Protein 4CIC (pdb70)

InterPro domains:
  IPR000944 Transcription regulator Rrf2 [PF02082] (4-135)
  IPR000944 Transcription regulator Rrf2 [PS51197] (2-134)
  IPR000944 Transcription regulator Rrf2 [PTHR33221] (1-141)
  IPR000944 Transcription regulator Rrf2 [TIGR00738] (1-134)
  IPR011991 ArsR-like helix-turn-helix domain [cd00090] (23-65)
  IPR030489 Transcription regulator Rrf2-type, conserved site [PS01332] (49-67)
  IPR036388 Winged helix-like DNA-binding domain superfamily [G3DSA:1.10.10.10] (1-149)
  IPR036390 Winged helix DNA-binding domain superfamily [SSF46785] (2-137)

Sequence (281 aa):
GAMGLKVSTTKGHYGVQAMFDLAQHFGEGPVSLKSIAERQGLSEPYLEQLLIAVLRKAGLVVKSVRGAQGGYILAREPRDIKVGDIIRVLEGSLKFDFSVVTTKSVWEKVKKSIEEVLDSITLADMLKDAEEAQMAQGYMYYIGAMGLKVSTKGHYGVQAMFDLAQHFGEGPVSLKSIAERQGLSEPYLEQLLIAVLRKAGLVVKSVRGAQGGYILAREPRDIKVGDIIRVLEGSLKFDFSVVTTKSVWEKVKKSIEEVLDSITLADMLKDAEEAQMAQGYMYYAAAAAA

Organism: Thermincola potens (strain JR) (NCBI:txid635013)

Nearest PDB structures (foldseek):
  4cic-assembly1_B  TM=1.007E+00  e=1.268E-24  Thermincola potens JR
  2y75-assembly1_E  TM=8.981E-01  e=3.675E-13  Bacillus subtilis
  3lwf-assembly1_A  TM=7.820E-01  e=7.241E-13  Listeria innocua
  4hf1-assembly1_B  TM=8.718E-01  e=3.313E-11  Escherichia coli K-12
  4hf0-assembly1_A  TM=8.572E-01  e=8.886E-11  Escherichia coli K-12

Secondary structure (DSSP, 8-state):
--S--EE-HHHHHHHHHHHHHHHTTTT--B-HHHHHHHHT--HHHHHHHHHHHHHTTSEEEE-STT-EEEESS-GGG-BHHHHHHHH---------HHHHHHHHHHHHHHHHHHS-BHHHHHHHHHHHS----GGG--/--S-EEE-HHHHHHHHHHHHHHHHTTT--B-HHHHHHHHT--HHHHHHHHHHHHHTTSEEEE-SSS-EEEESS-GGG-BHHHHHHHH---------HHHHHHHHHHHHHHHHHHS-BHHHHHHHHHHHT----GGG-/--EEE-

Radius of gyration: 23.95 Å; Cα contacts (8 Å, |Δi|>4): 413; chains: 3; bounding box: 57×57×82 Å

Structure (mmCIF, N/CA/C/O backbone):
data_4CIC
#
_entry.id   4CIC
#
_cell.length_a   53.585
_cell.length_b   53.585
_cell.length_c   118.382
_cell.angle_alpha   90.00
_cell.angle_beta   90.00
_cell.angle_gamma   90.00
#
_symmetry.space_group_name_H-M   'P 41'
#
loop_
_entity.id
_entity.type
_entity.pdbx_description
1 polymer 'TRANSCRIPTIONAL REGULATOR, BADM/RRF2 FAMILY'
2 polymer 'HEXA-ALANINE PEPTIDE'
3 non-polymer 'SODIUM ION'
4 water water
#
loop_
_atom_site.group_PDB
_atom_site.id
_atom_site.type_symbol
_atom_site.label_atom_id
_atom_site.label_alt_id
_atom_site.label_comp_id
_atom_site.label_asym_id
_atom_site.label_entity_id
_atom_site.label_seq_id
_atom_site.pdbx_PDB_ins_code
_atom_site.Cartn_x
_atom_site.Cartn_y
_atom_site.Cartn_z
_atom_site.occupancy
_atom_site.B_iso_or_equiv
_atom_site.auth_seq_id
_atom_site.auth_comp_id
_atom_site.auth_asym_id
_atom_site.auth_atom_id
_atom_site.pdbx_PDB_model_num
ATOM 1 N N . GLY A 1 1 ? 64.469 52.790 28.364 1.00 75.16 -3 GLY A N 1
ATOM 2 C CA . GLY A 1 1 ? 65.790 52.593 28.930 1.00 67.19 -3 GLY A CA 1
ATOM 3 C C . GLY A 1 1 ? 65.722 52.473 30.439 1.00 58.91 -3 GLY A C 1
ATOM 4 O O . GLY A 1 1 ? 64.935 53.167 31.083 1.00 60.01 -3 GLY A O 1
ATOM 5 N N . ALA A 1 2 ? 66.543 51.588 30.997 1.00 56.12 -2 ALA A N 1
ATOM 6 C CA . ALA A 1 2 ? 66.576 51.363 32.444 1.00 50.48 -2 ALA A CA 1
ATOM 7 C C . ALA A 1 2 ? 67.353 52.470 33.144 1.00 41.61 -2 ALA A C 1
ATOM 8 O O . ALA A 1 2 ? 67.049 52.838 34.282 1.00 44.00 -2 ALA A O 1
ATOM 10 N N . MET A 1 3 ? 68.358 52.992 32.449 1.00 42.45 -1 MET A N 1
ATOM 11 C CA . MET A 1 3 ? 69.213 54.050 32.968 1.00 47.13 -1 MET A CA 1
ATOM 12 C C . MET A 1 3 ? 68.630 55.392 32.537 1.00 47.05 -1 MET A C 1
ATOM 13 O O . MET A 1 3 ? 69.078 56.448 32.976 1.00 40.09 -1 MET A O 1
ATOM 18 N N . GLY A 1 4 ? 67.642 55.347 31.647 1.00 38.27 0 GLY A N 1
ATOM 19 C CA . GLY A 1 4 ? 66.963 56.554 31.225 1.00 34.91 0 GLY A CA 1
ATOM 20 C C . GLY A 1 4 ? 67.802 57.473 30.346 1.00 32.83 0 GLY A C 1
ATOM 21 O O . GLY A 1 4 ? 67.664 58.691 30.417 1.00 32.18 0 GLY A O 1
ATOM 22 N N . LEU A 1 5 ? 68.673 56.906 29.521 1.00 30.55 1 LEU A N 1
ATOM 23 C CA . LEU A 1 5 ? 69.417 57.719 28.563 1.00 29.33 1 LEU A CA 1
ATOM 24 C C . LEU A 1 5 ? 68.459 58.245 27.508 1.00 33.31 1 LEU A C 1
ATOM 25 O O . LEU A 1 5 ? 67.656 57.495 26.972 1.00 34.97 1 LEU A O 1
ATOM 30 N N . LYS A 1 6 ? 68.536 59.534 27.206 1.00 23.39 2 LYS A N 1
ATOM 31 C CA . LYS A 1 6 ? 67.736 60.066 26.116 1.00 22.87 2 LYS A CA 1
ATOM 32 C C . LYS A 1 6 ? 68.676 60.639 25.065 1.00 24.51 2 LYS A C 1
ATOM 33 O O . LYS A 1 6 ? 69.639 61.330 25.376 1.00 23.64 2 LYS A O 1
ATOM 39 N N . VAL A 1 7 ? 68.426 60.308 23.806 1.00 22.91 3 VAL A N 1
ATOM 40 C CA . VAL A 1 7 ? 69.230 60.851 22.724 1.00 23.15 3 VAL A CA 1
ATOM 41 C C . VAL A 1 7 ? 68.523 62.057 22.113 1.00 20.36 3 VAL A C 1
ATOM 42 O O . VAL A 1 7 ? 67.348 61.989 21.770 1.00 26.37 3 VAL A O 1
ATOM 46 N N . SER A 1 8 ? 69.256 63.159 21.985 1.00 19.40 4 SER A N 1
ATOM 47 C CA . SER A 1 8 ? 68.741 64.389 21.411 1.00 18.65 4 SER A CA 1
ATOM 48 C C . SER A 1 8 ? 68.314 64.192 19.969 1.00 22.47 4 SER A C 1
ATOM 49 O O . SER A 1 8 ? 68.851 63.343 19.259 1.00 21.68 4 SER A O 1
ATOM 52 N N A THR A 1 9 ? 67.336 64.987 19.562 0.48 17.67 5 THR A N 1
ATOM 53 N N B THR A 1 9 ? 67.343 64.983 19.528 0.52 18.67 5 THR A N 1
ATOM 54 C CA A THR A 1 9 ? 66.896 65.023 18.179 0.48 20.25 5 THR A CA 1
ATOM 55 C CA B THR A 1 9 ? 66.935 64.928 18.126 0.52 16.46 5 THR A CA 1
ATOM 56 C C A THR A 1 9 ? 68.087 65.281 17.261 0.48 22.43 5 THR A C 1
ATOM 57 C C B THR A 1 9 ? 68.112 65.275 17.225 0.52 23.60 5 THR A C 1
ATOM 58 O O A THR A 1 9 ? 68.214 64.666 16.201 0.48 21.73 5 THR A O 1
ATOM 59 O O B THR A 1 9 ? 68.247 64.730 16.128 0.52 19.61 5 THR A O 1
ATOM 66 N N . LYS A 1 10 ? 68.968 66.186 17.668 1.00 16.97 6 LYS A N 1
ATOM 67 C CA . LYS A 1 10 ? 70.081 66.567 16.801 1.00 19.29 6 LYS A CA 1
ATOM 68 C C . LYS A 1 10 ? 71.098 65.444 16.629 1.00 19.74 6 LYS A C 1
ATOM 69 O O . LYS A 1 10 ? 71.655 65.269 15.534 1.00 21.31 6 LYS A O 1
ATOM 75 N N . GLY A 1 11 ? 71.311 64.653 17.678 1.00 23.18 7 GLY A N 1
ATOM 76 C CA . GLY A 1 11 ? 72.260 63.562 17.576 1.00 23.58 7 GLY A CA 1
ATOM 77 C C . GLY A 1 11 ? 71.680 62.484 16.687 1.00 25.35 7 GLY A C 1
ATOM 78 O O . GLY A 1 11 ? 72.356 61.928 15.807 1.00 22.63 7 GLY A O 1
ATOM 79 N N . HIS A 1 12 ? 70.409 62.191 16.908 1.00 21.96 8 HIS A N 1
ATOM 80 C CA . HIS A 1 12 ? 69.796 61.105 16.197 1.00 23.61 8 HIS A CA 1
ATOM 81 C C . HIS A 1 12 ? 69.692 61.464 14.722 1.00 21.32 8 HIS A C 1
ATOM 82 O O . HIS A 1 12 ? 70.095 60.675 13.850 1.00 23.84 8 HIS A O 1
ATOM 89 N N . TYR A 1 13 ? 69.181 62.652 14.416 1.00 19.41 9 TYR A N 1
ATOM 90 C CA . TYR A 1 13 ? 69.064 63.024 13.002 1.00 23.98 9 TYR A CA 1
ATOM 91 C C . TYR A 1 13 ? 70.410 63.298 12.325 1.00 20.76 9 TYR A C 1
ATOM 92 O O . TYR A 1 13 ? 70.571 63.021 11.120 1.00 19.84 9 TYR A O 1
ATOM 101 N N . GLY A 1 14 ? 71.371 63.835 13.072 1.00 20.51 10 GLY A N 1
ATOM 102 C CA . GLY A 1 14 ? 72.709 64.070 12.549 1.00 20.53 10 GLY A CA 1
ATOM 103 C C . GLY A 1 14 ? 73.355 62.783 12.069 1.00 21.89 10 GLY A C 1
ATOM 104 O O . GLY A 1 14 ? 73.842 62.669 10.915 1.00 20.97 10 GLY A O 1
ATOM 105 N N . VAL A 1 15 ? 73.312 61.778 12.929 1.00 18.77 11 VAL A N 1
ATOM 106 C CA . VAL A 1 15 ? 73.870 60.481 12.576 1.00 18.00 11 VAL A CA 1
ATOM 107 C C . VAL A 1 15 ? 73.050 59.798 11.490 1.00 20.27 11 VAL A C 1
ATOM 108 O O . VAL A 1 15 ? 73.636 59.223 10.571 1.00 20.45 11 VAL A O 1
ATOM 112 N N . GLN A 1 16 ? 71.720 59.861 11.565 1.00 18.64 12 GLN A N 1
ATOM 113 C CA . GLN A 1 16 ? 70.910 59.255 10.496 1.00 20.96 12 GLN A CA 1
ATOM 114 C C . GLN A 1 16 ? 71.244 59.854 9.141 1.00 20.17 12 GLN A C 1
ATOM 115 O O . GLN A 1 16 ? 71.333 59.134 8.147 1.00 21.95 12 GLN A O 1
ATOM 121 N N . ALA A 1 17 ? 71.395 61.173 9.089 1.00 18.12 13 ALA A N 1
ATOM 122 C CA . ALA A 1 17 ? 71.604 61.832 7.792 1.00 19.63 13 ALA A CA 1
ATOM 123 C C . ALA A 1 17 ? 72.995 61.496 7.258 1.00 19.39 13 ALA A C 1
ATOM 124 O O . ALA A 1 17 ? 73.171 61.257 6.050 1.00 19.03 13 ALA A O 1
ATOM 126 N N . MET A 1 18 ? 73.980 61.452 8.164 1.00 19.47 14 MET A N 1
ATOM 127 C CA . MET A 1 18 ? 75.347 61.138 7.757 1.00 18.28 14 MET A CA 1
ATOM 128 C C . MET A 1 18 ? 75.433 59.698 7.307 1.00 20.36 14 MET A C 1
ATOM 129 O O . MET A 1 18 ? 76.149 59.387 6.351 1.00 19.05 14 MET A O 1
ATOM 134 N N . PHE A 1 19 ? 74.687 58.818 7.967 1.00 15.47 15 PHE A N 1
ATOM 135 C CA . PHE A 1 19 ? 74.690 57.419 7.558 1.00 16.96 15 PHE A CA 1
ATOM 136 C C . PHE A 1 19 ? 74.021 57.253 6.189 1.00 22.33 15 PHE A C 1
ATOM 137 O O . PHE A 1 19 ? 74.485 56.479 5.348 1.00 20.26 15 PHE A O 1
ATOM 145 N N . ASP A 1 20 ? 72.927 57.969 5.968 1.00 17.57 16 ASP A N 1
ATOM 146 C CA . ASP A 1 20 ? 72.278 57.917 4.646 1.00 18.76 16 ASP A CA 1
ATOM 147 C C . ASP A 1 20 ? 73.268 58.362 3.572 1.00 18.66 16 ASP A C 1
ATOM 148 O O . ASP A 1 20 ? 73.397 57.714 2.503 1.00 20.41 16 ASP A O 1
ATOM 153 N N . LEU A 1 21 ? 73.992 59.452 3.819 1.00 18.00 17 LEU A N 1
ATOM 154 C CA . LEU A 1 21 ? 75.047 59.838 2.873 1.00 21.06 17 LEU A CA 1
ATOM 155 C C . LEU A 1 21 ? 76.126 58.759 2.696 1.00 20.54 17 LEU A C 1
ATOM 156 O O . LEU A 1 21 ? 76.600 58.515 1.580 1.00 20.05 17 LEU A O 1
ATOM 161 N N . ALA A 1 22 ? 76.506 58.086 3.782 1.00 17.48 18 ALA A N 1
ATOM 162 C CA . ALA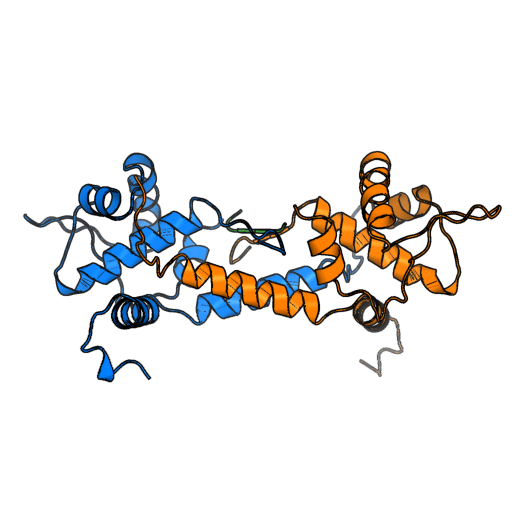 A 1 22 ? 77.475 56.986 3.672 1.00 19.39 18 ALA A CA 1
ATOM 163 C C . ALA A 1 22 ? 76.969 55.870 2.758 1.00 21.09 18 ALA A C 1
ATOM 164 O O . ALA A 1 22 ? 77.737 55.295 1.958 1.00 20.91 18 ALA A O 1
ATOM 166 N N . GLN A 1 23 ? 75.677 55.565 2.878 1.00 19.47 19 GLN A N 1
ATOM 167 C CA . GLN A 1 23 ? 75.038 54.526 2.058 1.00 17.41 19 GLN A CA 1
ATOM 168 C C . GLN A 1 23 ? 75.003 54.890 0.593 1.00 20.27 19 GLN A C 1
ATOM 169 O O . GLN A 1 23 ? 74.865 54.013 -0.249 1.00 24.64 19 GLN A O 1
ATOM 175 N N . HIS A 1 24 ? 75.128 56.177 0.291 1.00 18.64 20 HIS A N 1
ATOM 176 C CA . HIS A 1 24 ? 75.095 56.609 -1.112 1.00 21.19 20 HIS A CA 1
ATOM 177 C C . HIS A 1 24 ? 76.428 57.143 -1.623 1.00 22.35 20 HIS A C 1
ATOM 178 O O . HIS A 1 24 ? 76.502 57.680 -2.734 1.00 23.70 20 HIS A O 1
ATOM 185 N N . PHE A 1 25 ? 77.486 56.984 -0.833 1.00 19.30 21 PHE A N 1
ATOM 186 C CA . PHE A 1 25 ? 78.777 57.607 -1.117 1.00 19.55 21 PHE A CA 1
ATOM 187 C C . PHE A 1 25 ? 79.335 57.189 -2.473 1.00 23.19 21 PHE A C 1
ATOM 188 O O . PHE A 1 25 ? 79.794 58.026 -3.230 1.00 21.92 21 PHE A O 1
ATOM 196 N N . GLY A 1 26 ? 79.298 55.896 -2.758 1.00 20.16 22 GLY A N 1
ATOM 197 C CA . GLY A 1 26 ? 79.827 55.398 -4.019 1.00 20.74 22 GLY A CA 1
ATOM 198 C C . GLY A 1 26 ? 79.029 55.865 -5.219 1.00 25.16 22 GLY A C 1
ATOM 199 O O . GLY A 1 26 ? 79.581 56.163 -6.287 1.00 24.02 22 GLY A O 1
ATOM 200 N N . GLU A 1 27 ? 77.719 55.921 -5.048 1.00 23.01 23 GLU A N 1
ATOM 201 C CA . GLU A 1 27 ? 76.841 56.240 -6.165 1.00 28.69 23 GLU A CA 1
ATOM 202 C C . GLU A 1 27 ? 76.869 57.716 -6.511 1.00 28.53 23 GLU A C 1
ATOM 203 O O . GLU A 1 27 ? 76.570 58.094 -7.639 1.00 29.67 23 GLU A O 1
ATOM 209 N N . GLY A 1 28 ? 77.222 58.553 -5.542 1.00 26.89 24 GLY A N 1
ATOM 210 C CA . GLY A 1 28 ? 77.322 59.981 -5.785 1.00 24.36 24 GLY A CA 1
ATOM 211 C C . GLY A 1 28 ? 76.295 60.815 -5.041 1.00 27.83 24 GLY A C 1
ATOM 212 O O . GLY A 1 28 ? 75.593 60.319 -4.162 1.00 24.60 24 GLY A O 1
ATOM 213 N N . PRO A 1 29 ? 76.206 62.102 -5.385 1.00 24.36 25 PRO A N 1
ATOM 214 C CA . PRO A 1 29 ? 75.323 63.067 -4.718 1.00 23.31 25 PRO A CA 1
ATOM 215 C C . PRO A 1 29 ? 73.860 62.709 -4.670 1.00 27.78 25 PRO A C 1
ATOM 216 O O . PRO A 1 29 ? 73.315 62.174 -5.632 1.00 26.54 25 PRO A O 1
ATOM 220 N N . VAL A 1 30 ? 73.230 63.000 -3.530 1.00 20.68 26 VAL A N 1
ATOM 221 C CA . VAL A 1 30 ? 71.789 62.851 -3.408 1.00 22.41 26 VAL A CA 1
ATOM 222 C C . VAL A 1 30 ? 71.182 64.147 -2.889 1.00 30.13 26 VAL A C 1
ATOM 223 O O . VAL A 1 30 ? 71.863 64.968 -2.279 1.00 27.33 26 VAL A O 1
ATOM 227 N N . SER A 1 31 ? 69.897 64.339 -3.144 1.00 27.01 27 SER A N 1
ATOM 228 C CA . SER A 1 31 ? 69.235 65.554 -2.709 1.00 27.87 27 SER A CA 1
ATOM 229 C C . SER A 1 31 ? 68.876 65.470 -1.231 1.00 29.08 27 SER A C 1
ATOM 230 O O . SER A 1 31 ? 68.690 64.376 -0.687 1.00 30.90 27 SER A O 1
ATOM 233 N N . LEU A 1 32 ? 68.760 66.621 -0.577 1.00 33.80 28 LEU A N 1
ATOM 234 C CA . LEU A 1 32 ? 68.303 66.629 0.807 1.00 38.92 28 LEU A CA 1
ATOM 235 C C . LEU A 1 32 ? 66.892 66.065 0.925 1.00 26.86 28 LEU A C 1
ATOM 236 O O . LEU A 1 32 ? 66.582 65.359 1.877 1.00 25.15 28 LEU A O 1
ATOM 241 N N . LYS A 1 33 ? 66.039 66.370 -0.048 1.00 27.66 29 LYS A N 1
ATOM 242 C CA . LYS A 1 33 ? 64.680 65.830 -0.037 1.00 25.31 29 LYS A CA 1
ATOM 243 C C . LYS A 1 33 ? 64.684 64.303 0.016 1.00 26.42 29 LYS A C 1
ATOM 244 O O . LYS A 1 33 ? 63.885 63.701 0.739 1.00 27.46 29 LYS A O 1
ATOM 250 N N . SER A 1 34 ? 65.585 63.679 -0.744 1.00 26.54 30 SER A N 1
ATOM 251 C CA . SER A 1 34 ? 65.653 62.221 -0.765 1.00 27.75 30 SER A CA 1
ATOM 252 C C . SER A 1 34 ? 66.099 61.658 0.581 1.00 27.46 30 SER A C 1
ATOM 253 O O . SER A 1 34 ? 65.616 60.607 1.011 1.00 26.11 30 SER A O 1
ATOM 256 N N . ILE A 1 35 ? 67.016 62.355 1.243 1.00 24.76 31 ILE A N 1
ATOM 257 C CA . ILE A 1 35 ? 67.464 61.933 2.578 1.00 23.53 31 ILE A CA 1
ATOM 258 C C . ILE A 1 35 ? 66.306 62.022 3.562 1.00 26.48 31 ILE A C 1
ATOM 259 O O . ILE A 1 35 ? 66.044 61.092 4.340 1.00 25.74 31 ILE A O 1
ATOM 264 N N . ALA A 1 36 ? 65.602 63.147 3.521 1.00 26.75 32 ALA A N 1
ATOM 265 C CA . ALA A 1 36 ? 64.487 63.371 4.439 1.00 27.42 32 ALA A CA 1
ATOM 266 C C . ALA A 1 36 ? 63.420 62.316 4.207 1.00 34.77 32 ALA A C 1
ATOM 267 O O . ALA A 1 36 ? 62.794 61.841 5.141 1.00 31.22 32 ALA A O 1
ATOM 269 N N . GLU A 1 37 ? 63.239 61.928 2.948 1.00 26.42 33 GLU A N 1
ATOM 270 C CA . GLU A 1 37 ? 62.216 60.954 2.601 1.00 30.97 33 GLU A CA 1
ATOM 271 C C . GLU A 1 37 ? 62.580 59.564 3.123 1.00 31.97 33 GLU A C 1
ATOM 272 O O . GLU A 1 37 ? 61.739 58.851 3.659 1.00 37.61 33 GLU A O 1
ATOM 278 N N . ARG A 1 38 ? 63.837 59.177 2.957 1.00 24.20 34 ARG A N 1
ATOM 279 C CA . ARG A 1 38 ? 64.261 57.838 3.337 1.00 26.18 34 ARG A CA 1
ATOM 280 C C . ARG A 1 38 ? 64.341 57.692 4.848 1.00 32.72 34 ARG A C 1
ATOM 281 O O . ARG A 1 38 ? 64.123 56.611 5.382 1.00 36.28 34 ARG A O 1
ATOM 289 N N . GLN A 1 39 ? 64.671 58.780 5.529 1.00 32.03 35 GLN A N 1
ATOM 290 C CA . GLN A 1 39 ? 64.949 58.715 6.966 1.00 29.58 35 GLN A CA 1
ATOM 291 C C . GLN A 1 39 ? 63.810 59.207 7.840 1.00 35.09 35 GLN A C 1
ATOM 292 O O . GLN A 1 39 ? 63.893 59.143 9.072 1.00 37.86 35 GLN A O 1
ATOM 298 N N . GLY A 1 40 ? 62.748 59.696 7.210 1.00 31.97 36 GLY A N 1
ATOM 299 C CA . GLY A 1 40 ? 61.614 60.235 7.943 1.00 33.35 36 GLY A CA 1
ATOM 300 C C . GLY A 1 40 ? 62.025 61.443 8.761 1.00 42.71 36 GLY A C 1
ATOM 301 O O . GLY A 1 40 ? 61.765 61.513 9.962 1.00 48.16 36 GLY A O 1
ATOM 302 N N . LEU A 1 41 ? 62.689 62.391 8.110 1.00 38.49 37 LEU A N 1
ATOM 303 C CA . LEU A 1 41 ? 63.135 63.608 8.778 1.00 30.78 37 LEU A CA 1
ATOM 304 C C . LEU A 1 41 ? 62.439 64.809 8.185 1.00 36.38 37 LEU A C 1
ATOM 305 O O . LEU A 1 41 ? 62.064 64.799 7.013 1.00 37.38 37 LEU A O 1
ATOM 310 N N . SER A 1 42 ? 62.286 65.858 8.981 1.00 29.19 38 SER A N 1
ATOM 311 C CA . SER A 1 42 ? 61.695 67.083 8.473 1.00 31.18 38 SER A CA 1
ATOM 312 C C . SER A 1 42 ? 62.750 67.792 7.651 1.00 29.03 38 SER A C 1
ATOM 313 O O . SER A 1 42 ? 63.891 67.944 8.090 1.00 29.10 38 SER A O 1
ATOM 316 N N . GLU A 1 43 ? 62.390 68.192 6.434 1.00 27.96 39 GLU A N 1
ATOM 317 C CA . GLU A 1 43 ? 63.343 68.886 5.564 1.00 31.10 39 GLU A CA 1
ATOM 318 C C . GLU A 1 43 ? 63.940 70.177 6.149 1.00 28.31 39 GLU A C 1
ATOM 319 O O . GLU A 1 43 ? 65.144 70.383 6.031 1.00 27.30 39 GLU A O 1
ATOM 325 N N . PRO A 1 44 ? 63.105 71.041 6.772 1.00 27.02 40 PRO A N 1
ATOM 326 C CA . PRO A 1 44 ? 63.682 72.266 7.342 1.00 29.82 40 PRO A CA 1
ATOM 327 C C . PRO A 1 44 ? 64.743 71.966 8.389 1.00 27.79 40 PRO A C 1
ATOM 328 O O . PRO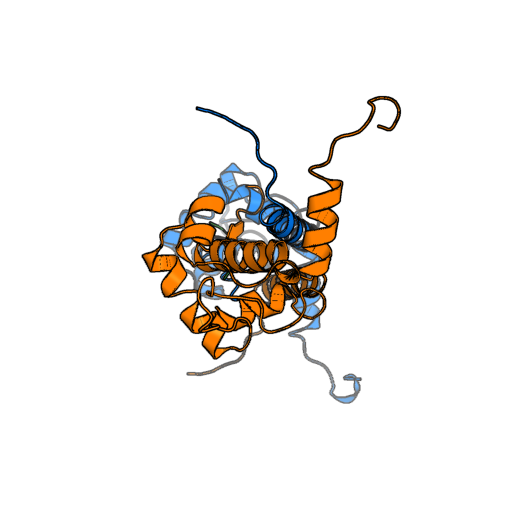 A 1 44 ? 65.760 72.654 8.460 1.00 25.67 40 PRO A O 1
ATOM 332 N N . TYR A 1 45 ? 64.512 70.939 9.194 1.00 26.74 41 TYR A N 1
ATOM 333 C CA . TYR A 1 45 ? 65.460 70.607 10.249 1.00 25.56 41 TYR A CA 1
ATOM 334 C C . TYR A 1 45 ? 66.736 70.103 9.601 1.00 23.41 41 TYR A C 1
ATOM 335 O O . TYR A 1 45 ? 67.844 70.491 9.993 1.00 23.25 41 TYR A O 1
ATOM 344 N N . LEU A 1 46 ? 66.570 69.231 8.604 1.00 23.85 42 LEU A N 1
ATOM 345 C CA . LEU A 1 46 ? 67.702 68.654 7.881 1.00 23.27 42 LEU A CA 1
ATOM 346 C C . LEU A 1 46 ? 68.548 69.727 7.193 1.00 29.49 42 LEU A C 1
ATOM 347 O O . LEU A 1 46 ? 69.775 69.657 7.212 1.00 26.56 42 LEU A O 1
ATOM 352 N N . GLU A 1 47 ? 67.890 70.715 6.583 1.00 25.16 43 GLU A N 1
ATOM 353 C CA . GLU A 1 47 ? 68.597 71.829 5.946 1.00 24.83 43 GLU A CA 1
ATOM 354 C C . GLU A 1 47 ? 69.551 72.501 6.917 1.00 23.62 43 GLU A C 1
ATOM 355 O O . GLU A 1 47 ? 70.698 72.819 6.575 1.00 24.12 43 GLU A O 1
ATOM 361 N N . GLN A 1 48 ? 69.055 72.748 8.127 1.00 21.40 44 GLN A N 1
ATOM 362 C CA . GLN A 1 48 ? 69.863 73.425 9.123 1.00 22.00 44 GLN A CA 1
ATOM 363 C C . GLN A 1 48 ? 71.001 72.548 9.620 1.00 21.54 44 GLN A C 1
ATOM 364 O O . GLN A 1 48 ? 72.100 73.034 9.874 1.00 23.99 44 GLN A O 1
ATOM 370 N N A LEU A 1 49 ? 70.721 71.255 9.770 0.61 17.43 45 LEU A N 1
ATOM 371 N N B LEU A 1 49 ? 70.752 71.254 9.747 0.39 24.39 45 LEU A N 1
ATOM 372 C CA A LEU A 1 49 ? 71.735 70.295 10.189 0.61 24.24 45 LEU A CA 1
ATOM 373 C CA B LEU A 1 49 ? 71.788 70.371 10.257 0.39 24.07 45 LEU A CA 1
ATOM 374 C C A LEU A 1 49 ? 72.886 70.292 9.208 0.61 27.72 45 LEU A C 1
ATOM 375 C C B LEU A 1 49 ? 72.904 70.159 9.225 0.39 27.36 45 LEU A C 1
ATOM 376 O O A LEU A 1 49 ? 74.053 70.482 9.573 0.61 23.52 45 LEU A O 1
ATOM 377 O O B LEU A 1 49 ? 74.085 70.106 9.580 0.39 25.33 45 LEU A O 1
ATOM 386 N N . ILE A 1 50 ? 72.529 70.069 7.951 1.00 25.72 46 ILE A N 1
ATOM 387 C CA . ILE A 1 50 ? 73.499 69.911 6.874 1.00 25.08 46 ILE A CA 1
ATOM 388 C C . ILE A 1 50 ? 74.373 71.147 6.769 1.00 29.17 46 ILE A C 1
ATOM 389 O O . ILE A 1 50 ? 75.564 71.046 6.480 1.00 31.94 46 ILE A O 1
ATOM 394 N N . ALA A 1 51 ? 73.790 72.315 7.036 1.00 24.02 47 ALA A N 1
ATOM 395 C CA . ALA A 1 51 ? 74.566 73.551 6.973 1.00 28.84 47 ALA A CA 1
ATOM 396 C C . ALA A 1 51 ? 75.746 73.502 7.936 1.00 26.47 47 ALA A C 1
ATOM 397 O O . ALA A 1 51 ? 76.858 73.909 7.588 1.00 27.28 47 ALA A O 1
ATOM 399 N N . VAL A 1 52 ? 75.508 73.026 9.154 1.00 23.11 48 VAL A N 1
ATOM 400 C CA . VAL A 1 52 ? 76.592 72.906 10.120 1.00 23.35 48 VAL A CA 1
ATOM 401 C C . VAL A 1 52 ? 77.596 71.824 9.713 1.00 26.16 48 VAL A C 1
ATOM 402 O O . VAL A 1 52 ? 78.803 72.046 9.754 1.00 24.37 48 VAL A O 1
ATOM 406 N N . LEU A 1 53 ? 77.098 70.672 9.282 1.00 25.65 49 LEU A N 1
ATOM 407 C CA . LEU A 1 53 ? 77.977 69.586 8.867 1.00 26.36 49 LEU A CA 1
ATOM 408 C C . LEU A 1 53 ? 78.837 70.018 7.684 1.00 29.95 49 LEU A C 1
ATOM 409 O O . LEU A 1 53 ? 79.983 69.591 7.548 1.00 25.56 49 LEU A O 1
ATOM 414 N N . ARG A 1 54 ? 78.289 70.895 6.855 1.00 23.74 50 ARG A N 1
ATOM 415 C CA . ARG A 1 54 ? 79.025 71.411 5.688 1.00 28.57 50 ARG A CA 1
ATOM 416 C C . ARG A 1 54 ? 80.142 72.361 6.113 1.00 24.64 50 ARG A C 1
ATOM 417 O O . ARG A 1 54 ? 81.270 72.263 5.634 1.00 27.60 50 ARG A O 1
ATOM 425 N N . LYS A 1 55 ? 79.828 73.274 7.025 1.00 27.96 51 LYS A N 1
ATOM 426 C CA . LYS A 1 55 ? 80.835 74.190 7.558 1.00 29.60 51 LYS A CA 1
ATOM 427 C C . LYS A 1 55 ? 81.969 73.412 8.219 1.00 30.21 51 LYS A C 1
ATOM 428 O O . LYS A 1 55 ? 83.125 73.827 8.173 1.00 34.26 51 LYS A O 1
ATOM 434 N N . ALA A 1 56 ? 81.621 72.281 8.826 1.00 25.16 52 ALA A N 1
ATOM 435 C CA . ALA A 1 56 ? 82.582 71.439 9.532 1.00 29.11 52 ALA A CA 1
ATOM 436 C C . ALA A 1 56 ? 83.474 70.637 8.604 1.00 28.56 52 ALA A C 1
ATOM 437 O O . ALA A 1 56 ? 84.477 70.075 9.034 1.00 30.47 52 ALA A O 1
ATOM 439 N N . GLY A 1 57 ? 83.092 70.547 7.338 1.00 27.03 53 GLY A N 1
ATOM 440 C CA . GLY A 1 57 ? 83.896 69.808 6.384 1.00 28.30 53 GLY A CA 1
ATOM 441 C C . GLY A 1 57 ? 83.538 68.330 6.370 1.00 28.56 53 GLY A C 1
ATOM 442 O O . GLY A 1 57 ? 84.314 67.508 5.882 1.00 29.13 53 GLY A O 1
ATOM 443 N N . LEU A 1 58 ? 82.361 67.995 6.891 1.00 23.57 54 LEU A N 1
ATOM 444 C CA . LEU A 1 58 ? 81.891 66.610 6.914 1.00 21.45 54 LEU A CA 1
ATOM 445 C C . LEU A 1 58 ? 81.066 66.265 5.674 1.00 26.50 54 LEU A C 1
ATOM 446 O O . LEU A 1 58 ? 80.974 65.106 5.292 1.00 24.80 54 LEU A O 1
ATOM 451 N N . VAL A 1 59 ? 80.433 67.277 5.089 1.00 23.83 55 VAL A N 1
ATOM 452 C CA A VAL A 1 59 ? 79.672 67.066 3.865 0.51 22.33 55 VAL A CA 1
ATOM 453 C CA B VAL A 1 59 ? 79.574 67.123 3.919 0.49 23.50 55 VAL A CA 1
ATOM 454 C C . VAL A 1 59 ? 79.954 68.197 2.904 1.00 22.43 55 VAL A C 1
ATOM 455 O O . VAL A 1 59 ? 80.385 69.282 3.298 1.00 24.66 55 VAL A O 1
ATOM 462 N N . LYS A 1 60 ? 79.767 67.919 1.619 1.00 22.46 56 LYS A N 1
ATOM 463 C CA . LYS A 1 60 ? 79.978 68.948 0.616 1.00 25.71 56 LYS A CA 1
ATOM 464 C C . LYS A 1 60 ? 78.826 68.940 -0.375 1.00 29.78 56 LYS A C 1
ATOM 465 O O . LYS A 1 60 ? 78.146 67.928 -0.557 1.00 27.35 56 LYS A O 1
ATOM 471 N N . SER A 1 61 ? 78.606 70.095 -0.987 1.00 34.92 57 SER A N 1
ATOM 472 C CA . SER A 1 61 ? 77.578 70.274 -1.988 1.00 40.06 57 SER A CA 1
ATOM 473 C C . SER A 1 61 ? 78.220 70.196 -3.365 1.00 33.07 57 SER A C 1
ATOM 474 O O . SER A 1 61 ? 79.350 70.651 -3.561 1.00 37.36 57 SER A O 1
ATOM 477 N N . VAL A 1 62 ? 77.511 69.601 -4.317 1.00 36.02 58 VAL A N 1
ATOM 478 C CA . VAL A 1 62 ? 77.996 69.550 -5.689 1.00 42.66 58 VAL A CA 1
ATOM 479 C C . VAL A 1 62 ? 76.941 70.134 -6.641 1.00 54.88 58 VAL A C 1
ATOM 480 O O . VAL A 1 62 ? 75.741 70.042 -6.380 1.00 56.01 58 VAL A O 1
ATOM 484 N N . ARG A 1 63 ? 77.390 70.735 -7.738 1.00 65.33 59 ARG A N 1
ATOM 485 C CA . ARG A 1 63 ? 76.500 71.492 -8.624 1.00 83.80 59 ARG A CA 1
ATOM 486 C C . ARG A 1 63 ? 75.975 70.730 -9.849 1.00 94.73 59 ARG A C 1
ATOM 487 O O . ARG A 1 63 ? 75.541 71.354 -10.817 1.00 102.79 59 ARG A O 1
ATOM 495 N N . GLY A 1 64 ? 76.003 69.402 -9.820 1.00 95.69 60 GLY A N 1
ATOM 496 C CA . GLY A 1 64 ? 75.651 68.619 -10.998 1.00 97.81 60 GLY A CA 1
ATOM 497 C C . GLY A 1 64 ? 74.175 68.573 -11.367 1.00 97.85 60 GLY A C 1
ATOM 498 O O . GLY A 1 64 ? 73.358 69.317 -10.820 1.00 97.40 60 GLY A O 1
ATOM 499 N N . ALA A 1 65 ? 73.840 67.704 -12.320 1.00 98.85 61 ALA A N 1
ATOM 500 C CA . ALA A 1 65 ? 72.449 67.409 -12.653 1.00 99.63 61 ALA A CA 1
ATOM 501 C C . ALA A 1 65 ? 71.905 66.565 -11.518 1.00 96.50 61 ALA A C 1
ATOM 502 O O . ALA A 1 65 ? 70.977 66.971 -10.814 1.00 90.91 61 ALA A O 1
ATOM 504 N N . GLN A 1 66 ? 72.491 65.384 -11.341 1.00 100.23 62 GLN A N 1
ATOM 505 C CA . GLN A 1 66 ? 72.486 64.765 -10.027 1.00 98.37 62 GLN A CA 1
ATOM 506 C C . GLN A 1 66 ? 73.466 65.612 -9.227 1.00 90.63 62 GLN A C 1
ATOM 507 O O . GLN A 1 66 ? 74.632 65.263 -9.055 1.00 94.18 62 GLN A O 1
ATOM 513 N N . GLY A 1 67 ? 72.995 66.780 -8.811 1.00 79.70 63 GLY A N 1
ATOM 514 C CA . GLY A 1 67 ? 73.730 67.601 -7.878 1.00 64.71 63 GLY A CA 1
ATOM 515 C C . GLY A 1 67 ? 73.249 67.132 -6.529 1.00 53.80 63 GLY A C 1
ATOM 516 O O . GLY A 1 67 ? 72.593 66.094 -6.431 1.00 58.29 63 GLY A O 1
ATOM 517 N N . GLY A 1 68 ? 73.547 67.888 -5.483 1.00 43.29 64 GLY A N 1
ATOM 518 C CA . GLY A 1 68 ? 73.129 67.475 -4.164 1.00 37.22 64 GLY A CA 1
ATOM 519 C C . GLY A 1 68 ? 74.305 67.368 -3.226 1.00 32.54 64 GLY A C 1
ATOM 520 O O . GLY A 1 68 ? 75.294 68.075 -3.390 1.00 37.04 64 GLY A O 1
ATOM 521 N N . TYR A 1 69 ? 74.199 66.479 -2.242 1.00 26.72 65 TYR A N 1
ATOM 522 C CA . TYR A 1 69 ? 75.196 66.416 -1.176 1.00 25.92 65 TYR A CA 1
ATOM 523 C C . TYR A 1 69 ? 75.902 65.074 -1.156 1.00 24.55 65 TYR A C 1
ATOM 524 O O . TYR A 1 69 ? 75.288 64.052 -1.459 1.00 22.70 65 TYR A O 1
ATOM 533 N N . ILE A 1 70 ? 77.185 65.087 -0.782 1.00 21.08 66 ILE A N 1
ATOM 534 C CA . ILE A 1 70 ? 77.964 63.861 -0.571 1.00 21.93 66 ILE A CA 1
ATOM 535 C C . ILE A 1 70 ? 78.825 64.025 0.672 1.00 26.48 66 ILE A C 1
ATOM 536 O O . ILE A 1 70 ? 79.073 65.147 1.106 1.00 23.75 66 ILE A O 1
ATOM 541 N N . LEU A 1 71 ? 79.253 62.917 1.267 1.00 23.16 67 LEU A N 1
ATOM 542 C CA . LEU A 1 71 ? 80.241 63.013 2.342 1.00 22.02 67 LEU A CA 1
ATOM 543 C C . LEU A 1 71 ? 81.493 63.686 1.802 1.00 21.64 67 LEU A C 1
ATOM 544 O O . LEU A 1 71 ? 81.889 63.471 0.642 1.00 24.03 67 LEU A O 1
ATOM 549 N N . ALA A 1 72 ? 82.127 64.487 2.655 1.00 24.25 68 ALA A N 1
ATOM 550 C CA . ALA A 1 72 ? 83.363 65.181 2.297 1.00 25.24 68 ALA A CA 1
ATOM 551 C C . ALA A 1 72 ? 84.629 64.423 2.723 1.00 26.64 68 ALA A C 1
ATOM 552 O O . ALA A 1 72 ? 85.746 64.824 2.368 1.00 28.57 68 ALA A O 1
ATOM 554 N N . ARG A 1 73 ? 84.440 63.349 3.492 1.00 30.97 69 ARG A N 1
ATOM 555 C CA . ARG A 1 73 ? 85.497 62.397 3.852 1.00 31.05 69 ARG A CA 1
ATOM 556 C C . ARG A 1 73 ? 84.928 60.997 3.646 1.00 25.40 69 ARG A C 1
ATOM 557 O O . ARG A 1 73 ? 83.710 60.823 3.655 1.00 25.32 69 ARG A O 1
ATOM 565 N N . GLU A 1 74 ? 85.799 60.005 3.492 1.00 23.69 70 GLU A N 1
ATOM 566 C CA . GLU A 1 74 ? 85.351 58.622 3.294 1.00 19.77 70 GLU A CA 1
ATOM 567 C C . GLU A 1 74 ? 84.738 58.148 4.601 1.00 23.14 70 GLU A C 1
ATOM 568 O O . GLU A 1 74 ? 85.148 58.607 5.650 1.00 24.18 70 GLU A O 1
ATOM 574 N N . PRO A 1 75 ? 83.750 57.245 4.536 1.00 20.28 71 PRO A N 1
ATOM 575 C CA . PRO A 1 75 ? 83.110 56.802 5.779 1.00 15.87 71 PRO A CA 1
ATOM 576 C C . PRO A 1 75 ? 84.094 56.228 6.799 1.00 18.96 71 PRO A C 1
ATOM 577 O O . PRO A 1 75 ? 83.864 56.404 8.021 1.00 19.62 71 PRO A O 1
ATOM 581 N N . ARG A 1 76 ? 85.166 55.593 6.350 1.00 20.11 72 ARG A N 1
ATOM 582 C CA . ARG A 1 76 ? 86.148 55.018 7.283 1.00 21.29 72 ARG A CA 1
ATOM 583 C C . ARG A 1 76 ? 86.906 56.090 8.074 1.00 26.62 72 ARG A C 1
ATOM 584 O O . ARG A 1 76 ? 87.506 55.791 9.115 1.00 26.00 72 ARG A O 1
ATOM 592 N N . ASP A 1 77 ? 86.873 57.327 7.580 1.00 22.70 73 ASP A N 1
ATOM 593 C CA . ASP A 1 77 ? 87.542 58.454 8.242 1.00 23.54 73 ASP A CA 1
ATOM 594 C C . ASP A 1 77 ? 86.565 59.363 8.999 1.00 23.39 73 ASP A C 1
ATOM 595 O O . ASP A 1 77 ? 86.913 60.490 9.348 1.00 27.76 73 ASP A O 1
ATOM 600 N N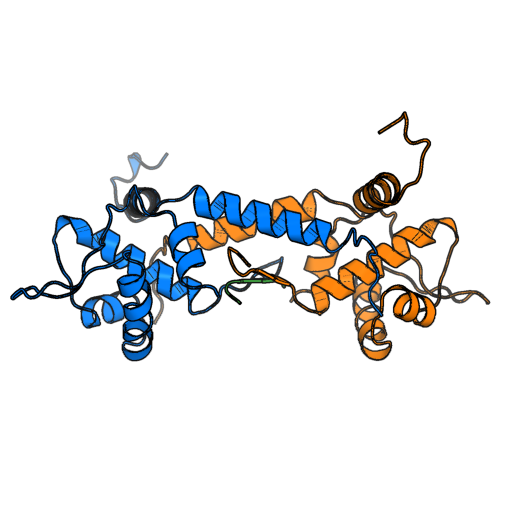 . ILE A 1 78 ? 85.341 58.896 9.218 1.00 19.72 74 ILE A N 1
ATOM 601 C CA . ILE A 1 78 ? 84.392 59.669 10.023 1.00 19.08 74 ILE A CA 1
ATOM 602 C C . ILE A 1 78 ? 83.915 58.817 11.188 1.00 23.80 74 ILE A C 1
ATOM 603 O O . ILE A 1 78 ? 83.162 57.864 10.989 1.00 20.85 74 ILE A O 1
ATOM 608 N N . LYS A 1 79 ? 84.332 59.170 12.409 1.00 21.90 75 LYS A N 1
ATOM 609 C CA . LYS A 1 79 ? 83.817 58.515 13.612 1.00 21.61 75 LYS A CA 1
ATOM 610 C C . LYS A 1 79 ? 82.458 59.093 13.989 1.00 18.83 75 LYS A C 1
ATOM 611 O O . LYS A 1 79 ? 82.193 60.259 13.741 1.00 19.73 75 LYS A O 1
ATOM 617 N N . VAL A 1 80 ? 81.589 58.286 14.589 1.00 19.89 76 VAL A N 1
ATOM 618 C CA . VAL A 1 80 ? 80.308 58.809 15.038 1.00 18.34 76 VAL A CA 1
ATOM 619 C C . VAL A 1 80 ? 80.563 59.955 16.021 1.00 17.68 76 VAL A C 1
ATOM 620 O O . VAL A 1 80 ? 79.863 60.969 16.015 1.00 20.63 76 VAL A O 1
ATOM 624 N N . GLY A 1 81 ? 81.566 59.785 16.865 1.00 21.98 77 GLY A N 1
ATOM 625 C CA . GLY A 1 81 ? 81.934 60.837 17.797 1.00 21.02 77 GLY A CA 1
ATOM 626 C C . GLY A 1 81 ? 82.323 62.166 17.153 1.00 24.40 77 GLY A C 1
ATOM 627 O O . GLY A 1 81 ? 82.105 63.226 17.749 1.00 23.03 77 GLY A O 1
ATOM 628 N N . ASP A 1 82 ? 82.932 62.117 15.966 1.00 20.05 78 ASP A N 1
ATOM 629 C CA . ASP A 1 82 ? 83.268 63.329 15.209 1.00 26.86 78 ASP A CA 1
ATOM 630 C C . ASP A 1 82 ? 81.995 64.096 14.862 1.00 25.06 78 ASP A C 1
ATOM 631 O O . ASP A 1 82 ? 81.967 65.322 14.885 1.00 24.68 78 ASP A O 1
ATOM 636 N N . ILE A 1 83 ? 80.961 63.367 14.458 1.00 19.14 79 ILE A N 1
ATOM 637 C CA . ILE A 1 83 ? 79.708 63.997 14.090 1.00 19.24 79 ILE A CA 1
ATOM 638 C C . ILE A 1 83 ? 79.090 64.653 15.330 1.00 21.27 79 ILE A C 1
ATOM 639 O O . ILE A 1 83 ? 78.639 65.800 15.292 1.00 19.96 79 ILE A O 1
ATOM 644 N N . ILE A 1 84 ? 79.090 63.923 16.441 1.00 18.48 80 ILE A N 1
ATOM 645 C CA . ILE A 1 84 ? 78.523 64.446 17.676 1.00 19.73 80 ILE A CA 1
ATOM 646 C C . ILE A 1 84 ? 79.302 65.683 18.144 1.00 22.76 80 ILE A C 1
ATOM 647 O O . ILE A 1 84 ? 78.709 66.680 18.528 1.00 23.26 80 ILE A O 1
ATOM 652 N N . ARG A 1 85 ? 80.625 65.631 18.108 1.00 20.24 81 ARG A N 1
ATOM 653 C CA . ARG A 1 85 ? 81.422 66.805 18.482 1.00 25.91 81 ARG A CA 1
ATOM 654 C C . ARG A 1 85 ? 81.108 68.064 17.668 1.00 25.54 81 ARG A C 1
ATOM 655 O O . ARG A 1 85 ? 81.020 69.173 18.212 1.00 28.24 81 ARG A O 1
ATOM 663 N N . VAL A 1 86 ? 80.928 67.887 16.367 1.00 23.58 82 VAL A N 1
ATOM 664 C CA . VAL A 1 86 ? 80.579 69.005 15.497 1.00 21.81 82 VAL A CA 1
ATOM 665 C C . VAL A 1 86 ? 79.244 69.636 15.939 1.00 26.17 82 VAL A C 1
ATOM 666 O O . VAL A 1 86 ? 79.121 70.860 16.067 1.00 26.01 82 VAL A O 1
ATOM 670 N N . LEU A 1 87 ? 78.252 68.803 16.212 1.00 21.10 83 LEU A N 1
ATOM 671 C CA . LEU A 1 87 ? 76.921 69.327 16.484 1.00 24.52 83 LEU A CA 1
ATOM 672 C C . LEU A 1 87 ? 76.821 69.963 17.871 1.00 24.94 83 LEU A C 1
ATOM 673 O O . LEU A 1 87 ? 75.997 70.840 18.111 1.00 26.52 83 LEU A O 1
ATOM 678 N N . GLU A 1 88 ? 77.656 69.506 18.787 1.00 29.24 84 GLU A N 1
ATOM 679 C CA . GLU A 1 88 ? 77.560 70.024 20.156 1.00 28.92 84 GLU A CA 1
ATOM 680 C C . GLU A 1 88 ? 78.326 71.334 20.350 1.00 41.36 84 GLU A C 1
ATOM 681 O O . GLU A 1 88 ? 79.240 71.642 19.597 1.00 40.75 84 GLU A O 1
ATOM 687 N N . GLY A 1 89 ? 77.928 72.123 21.343 1.00 48.43 85 GLY A N 1
ATOM 688 C CA . GLY A 1 89 ? 78.527 73.429 21.549 1.00 61.30 85 GLY A CA 1
ATOM 689 C C . GLY A 1 89 ? 79.412 73.493 22.777 1.00 71.36 85 GLY A C 1
ATOM 690 O O . GLY A 1 89 ? 79.038 74.087 23.788 1.00 81.55 85 GLY A O 1
ATOM 691 N N . SER A 1 105 ? 84.752 84.189 47.098 1.00 89.95 101 SER A N 1
ATOM 692 C CA . SER A 1 105 ? 83.526 83.446 46.828 1.00 89.52 101 SER A CA 1
ATOM 693 C C . SER A 1 105 ? 83.820 82.078 46.212 1.00 80.65 101 SER A C 1
ATOM 694 O O . SER A 1 105 ? 82.998 81.166 46.290 1.00 85.05 101 SER A O 1
ATOM 697 N N . LEU A 1 106 ? 84.996 81.941 45.603 1.00 65.05 102 LEU A N 1
ATOM 698 C CA . LEU A 1 106 ? 85.394 80.684 44.971 1.00 52.00 102 LEU A CA 1
ATOM 699 C C . LEU A 1 106 ? 86.073 79.742 45.949 1.00 38.23 102 LEU A C 1
ATOM 700 O O . LEU A 1 106 ? 86.748 80.177 46.875 1.00 41.37 102 LEU A O 1
ATOM 705 N N . LYS A 1 107 ? 85.907 78.445 45.716 1.00 34.79 103 LYS A N 1
ATOM 706 C CA . LYS A 1 107 ? 86.613 77.442 46.501 1.00 45.48 103 LYS A CA 1
ATOM 707 C C . LYS A 1 107 ? 86.554 76.106 45.793 1.00 43.67 103 LYS A C 1
ATOM 708 O O . LYS A 1 107 ? 85.603 75.818 45.068 1.00 42.82 103 LYS A O 1
ATOM 714 N N . PHE A 1 108 ? 87.581 75.292 45.989 1.00 27.37 104 PHE A N 1
ATOM 715 C CA . PHE A 1 108 ? 87.573 73.958 45.436 1.00 27.95 104 PHE A CA 1
ATOM 716 C C . PHE A 1 108 ? 87.137 72.932 46.474 1.00 28.40 104 PHE A C 1
ATOM 717 O O . PHE A 1 108 ? 87.660 72.907 47.591 1.00 29.06 104 PHE A O 1
ATOM 725 N N . ASP A 1 109 ? 86.171 72.105 46.087 1.00 30.94 105 ASP A N 1
ATOM 726 C CA . ASP A 1 109 ? 85.716 70.970 46.867 1.00 31.72 105 ASP A CA 1
ATOM 727 C C . ASP A 1 109 ? 85.481 69.815 45.905 1.00 26.21 105 ASP A C 1
ATOM 728 O O . ASP A 1 109 ? 84.540 69.851 45.110 1.00 30.40 105 ASP A O 1
ATOM 733 N N . PHE A 1 110 ? 86.338 68.801 45.964 1.00 26.16 106 PHE A N 1
ATOM 734 C CA . PHE A 1 110 ? 86.207 67.646 45.066 1.00 25.03 106 PHE A CA 1
ATOM 735 C C . PHE A 1 110 ? 84.896 66.903 45.294 1.00 30.73 106 PHE A C 1
ATOM 736 O O . PHE A 1 110 ? 84.507 66.643 46.447 1.00 27.82 106 PHE A O 1
ATOM 744 N N . SER A 1 111 ? 84.220 66.580 44.188 1.00 25.05 107 SER A N 1
ATOM 745 C CA . SER A 1 111 ? 82.966 65.846 44.202 1.00 22.64 107 SER A CA 1
ATOM 746 C C . SER A 1 111 ? 83.187 64.460 43.646 1.00 29.11 107 SER A C 1
ATOM 747 O O . SER A 1 111 ? 83.444 64.303 42.442 1.00 25.07 107 SER A O 1
ATOM 750 N N . VAL A 1 112 ? 83.098 63.436 44.487 1.00 24.84 108 VAL A N 1
ATOM 751 C CA A VAL A 1 112 ? 83.205 62.075 43.974 0.41 22.93 108 VAL A CA 1
ATOM 752 C CA B VAL A 1 112 ? 83.206 62.073 43.976 0.59 22.81 108 VAL A CA 1
ATOM 753 C C . VAL A 1 112 ? 82.036 61.758 43.047 1.00 19.96 108 VAL A C 1
ATOM 754 O O . VAL A 1 112 ? 82.189 60.998 42.096 1.00 22.82 108 VAL A O 1
ATOM 761 N N . THR A 1 113 ? 80.863 62.349 43.307 1.00 21.84 109 THR A N 1
ATOM 762 C CA A THR A 1 113 ? 79.706 62.136 42.441 0.30 21.85 109 THR A CA 1
ATOM 763 C CA B THR A 1 113 ? 79.705 62.123 42.435 0.70 20.94 109 THR A CA 1
ATOM 764 C C . THR A 1 113 ? 79.992 62.628 41.021 1.00 20.44 109 THR A C 1
ATOM 765 O O . THR A 1 113 ? 79.717 61.930 40.037 1.00 22.99 109 THR A O 1
ATOM 772 N N . LYS A 1 114 ? 80.555 63.828 40.909 1.00 23.03 110 LYS A N 1
ATOM 773 C CA . LYS A 1 114 ? 80.904 64.323 39.571 1.00 20.43 110 LYS A CA 1
ATOM 774 C C . LYS A 1 114 ? 81.921 63.416 38.894 1.00 22.41 110 LYS A C 1
ATOM 775 O O . LYS A 1 114 ? 81.923 63.296 37.659 1.00 23.41 110 LYS A O 1
ATOM 781 N N . SER A 1 115 ? 82.798 62.795 39.683 1.00 20.60 111 SER A N 1
ATOM 782 C CA . SER A 1 115 ? 83.820 61.942 39.076 1.00 22.23 111 SER A CA 1
ATOM 783 C C . SER A 1 115 ? 83.166 60.709 38.473 1.00 21.25 111 SER A C 1
ATOM 784 O O . SER A 1 115 ? 83.657 60.161 37.474 1.00 22.52 111 SER A O 1
ATOM 787 N N . VAL A 1 116 ? 82.047 60.284 39.057 1.00 21.83 112 VAL A N 1
ATOM 788 C CA . VAL A 1 116 ? 81.303 59.163 38.479 1.00 24.33 112 VAL A CA 1
ATOM 789 C C . VAL A 1 116 ? 80.767 59.559 37.108 1.00 20.68 112 VAL A C 1
ATOM 790 O O . VAL A 1 116 ? 80.881 58.781 36.144 1.00 20.87 112 VAL A O 1
ATOM 794 N N . TRP A 1 117 ? 80.223 60.770 37.001 1.00 18.02 113 TRP A N 1
ATOM 795 C CA . TRP A 1 117 ? 79.688 61.204 35.699 1.00 16.26 113 TRP A CA 1
ATOM 796 C C . TRP A 1 117 ? 80.797 61.364 34.690 1.00 18.31 113 TRP A C 1
ATOM 797 O O . TRP A 1 117 ? 80.577 61.152 33.502 1.00 19.42 113 TRP A O 1
ATOM 808 N N . GLU A 1 118 ? 81.981 61.750 35.141 1.00 20.00 114 GLU A N 1
ATOM 809 C CA . GLU A 1 118 ? 83.108 61.896 34.226 1.00 22.00 114 GLU A CA 1
ATOM 810 C C . GLU A 1 118 ? 83.447 60.539 33.632 1.00 25.15 114 GLU A C 1
ATOM 811 O O . GLU A 1 118 ? 83.835 60.436 32.466 1.00 23.75 114 GLU A O 1
ATOM 817 N N . LYS A 1 119 ? 83.305 59.496 34.443 1.00 25.01 115 LYS A N 1
ATOM 818 C CA . LYS A 1 119 ? 83.554 58.135 33.977 1.00 25.59 115 LYS A CA 1
ATOM 819 C C . LYS A 1 119 ? 82.499 57.691 32.972 1.00 24.97 115 LYS A C 1
ATOM 820 O O . LYS A 1 119 ? 82.822 57.015 31.982 1.00 27.64 115 LYS A O 1
ATOM 826 N N . VAL A 1 120 ? 81.246 58.065 33.219 1.00 22.81 116 VAL A N 1
ATOM 827 C CA . VAL A 1 120 ? 80.184 57.822 32.236 1.00 20.59 116 VAL A CA 1
ATOM 828 C C . VAL A 1 120 ? 80.515 58.518 30.920 1.00 23.17 116 VAL A C 1
ATOM 829 O O . VAL A 1 120 ? 80.411 57.914 29.844 1.00 22.55 116 VAL A O 1
ATOM 833 N N . LYS A 1 121 ? 80.917 59.780 31.006 1.00 17.48 117 LYS A N 1
ATOM 834 C CA . LYS A 1 121 ? 81.231 60.557 29.790 1.00 17.32 117 LYS A CA 1
ATOM 835 C C . LYS A 1 121 ? 82.357 59.913 28.993 1.00 24.26 117 LYS A C 1
ATOM 836 O O . LYS A 1 121 ? 82.298 59.814 27.759 1.00 21.78 117 LYS A O 1
ATOM 842 N N . LYS A 1 122 ? 83.384 59.476 29.704 1.00 24.75 118 LYS A N 1
ATOM 843 C CA . LYS A 1 122 ? 84.544 58.888 29.054 1.00 26.57 118 LYS A CA 1
ATOM 844 C C . LYS A 1 122 ? 84.161 57.618 28.308 1.00 30.11 118 LYS A C 1
ATOM 845 O O . LYS A 1 122 ? 84.646 57.384 27.187 1.00 28.96 118 LYS A O 1
ATOM 851 N N . SER A 1 123 ? 83.268 56.823 28.898 1.00 25.51 119 SER A N 1
ATOM 852 C CA . SER A 1 123 ? 82.890 55.548 28.296 1.00 30.51 119 SER A CA 1
ATOM 853 C C . SER A 1 123 ? 82.062 55.791 27.042 1.00 29.98 119 SER A C 1
ATOM 854 O O . SER A 1 123 ? 82.219 55.074 26.052 1.00 30.75 119 SER A O 1
ATOM 857 N N . ILE A 1 124 ? 81.182 56.789 27.091 1.00 20.88 120 ILE A N 1
ATOM 858 C CA . ILE A 1 124 ? 80.411 57.186 25.901 1.00 22.84 120 ILE A CA 1
ATOM 859 C C . ILE A 1 124 ? 81.328 57.667 24.774 1.00 26.68 120 ILE A C 1
ATOM 860 O O . ILE A 1 124 ? 81.165 57.277 23.590 1.00 22.68 120 ILE A O 1
ATOM 865 N N . GLU A 1 125 ? 82.289 58.519 25.131 1.00 21.78 121 GLU A N 1
ATOM 866 C CA . GLU A 1 125 ? 83.272 59.005 24.166 1.00 27.24 121 GLU A CA 1
ATOM 867 C C . GLU A 1 125 ? 84.039 57.842 23.555 1.00 27.18 121 GLU A C 1
ATOM 868 O O . GLU A 1 125 ? 84.300 57.825 22.331 1.00 27.44 121 GLU A O 1
ATOM 874 N N . GLU A 1 126 ? 84.369 56.845 24.374 1.00 28.79 122 GLU A N 1
ATOM 875 C CA . GLU A 1 126 ? 85.091 55.692 23.844 1.00 29.22 122 GLU A CA 1
ATOM 876 C C . GLU A 1 126 ? 84.256 54.887 22.842 1.00 24.97 122 GLU A C 1
ATOM 877 O O . GLU A 1 126 ? 84.769 54.490 21.787 1.00 29.16 122 GLU A O 1
ATOM 883 N N . VAL A 1 127 ? 82.986 54.637 23.162 1.00 25.98 123 VAL A N 1
ATOM 884 C CA . VAL A 1 127 ? 82.126 53.897 22.237 1.00 24.70 123 VAL A CA 1
ATOM 885 C C . VAL A 1 127 ? 81.988 54.657 20.932 1.00 25.23 123 VAL A C 1
ATOM 886 O O . VAL A 1 127 ? 82.197 54.081 19.850 1.00 23.77 123 VAL A O 1
ATOM 890 N N . LEU A 1 128 ? 81.688 55.952 21.011 1.00 20.45 124 LEU A N 1
ATOM 891 C CA . LEU A 1 128 ? 81.381 56.699 19.781 1.00 20.78 124 LEU A CA 1
ATOM 892 C C . LEU A 1 128 ? 82.620 56.948 18.926 1.00 22.80 124 LEU A C 1
ATOM 893 O O . LEU A 1 128 ? 82.524 57.162 17.709 1.00 22.08 124 LEU A O 1
ATOM 898 N N . ASP A 1 129 ? 83.791 56.909 19.546 1.00 20.06 125 ASP A N 1
ATOM 899 C CA . ASP A 1 129 ? 85.015 57.033 18.764 1.00 25.25 125 ASP A CA 1
ATOM 900 C C . ASP A 1 129 ? 85.436 55.693 18.171 1.00 25.66 125 ASP A C 1
ATOM 901 O O . ASP A 1 129 ? 86.298 55.645 17.301 1.00 34.13 125 ASP A O 1
ATOM 906 N N . SER A 1 130 ? 84.827 54.610 18.642 1.00 23.36 126 SER A N 1
ATOM 907 C CA . SER A 1 130 ? 85.218 53.275 18.204 1.00 24.69 126 SER A CA 1
ATOM 908 C C . SER A 1 130 ? 84.417 52.831 16.996 1.00 24.66 126 SER A C 1
ATOM 909 O O . SER A 1 130 ? 84.685 51.774 16.435 1.00 26.90 126 SER A O 1
ATOM 912 N N . ILE A 1 131 ? 83.432 53.637 16.604 1.00 21.24 127 ILE A N 1
ATOM 913 C CA . ILE A 1 131 ? 82.546 53.264 15.492 1.00 20.11 127 ILE A CA 1
ATOM 914 C C . ILE A 1 131 ? 82.660 54.291 14.386 1.00 19.40 127 ILE A C 1
ATOM 915 O O . ILE A 1 131 ? 82.464 55.481 14.618 1.00 21.54 127 ILE A O 1
ATOM 920 N N . THR A 1 132 ? 82.952 53.847 13.164 1.00 19.08 128 THR A N 1
ATOM 921 C CA . THR A 1 132 ? 82.968 54.779 12.055 1.00 21.40 128 THR A CA 1
ATOM 922 C C . THR A 1 132 ? 81.750 54.555 11.170 1.00 20.92 128 THR A C 1
ATOM 923 O O . THR A 1 132 ? 81.035 53.560 11.313 1.00 17.80 128 THR A O 1
ATOM 927 N N . LEU A 1 133 ? 81.516 55.475 10.250 1.00 18.92 129 LEU A N 1
ATOM 928 C CA . LEU A 1 133 ? 80.456 55.261 9.269 1.00 17.14 129 LEU A CA 1
ATOM 929 C C . LEU A 1 133 ? 80.719 54.005 8.436 1.00 18.91 129 LEU A C 1
ATOM 930 O O . LEU A 1 133 ? 79.779 53.310 8.078 1.00 19.26 129 LEU A O 1
ATOM 935 N N . ALA A 1 134 ? 81.982 53.658 8.199 1.00 17.84 130 ALA A N 1
ATOM 936 C CA . ALA A 1 134 ? 82.250 52.402 7.482 1.00 20.72 130 ALA A CA 1
ATOM 937 C C . ALA A 1 134 ? 81.818 51.190 8.311 1.00 19.93 130 ALA A C 1
ATOM 938 O O . ALA A 1 134 ? 81.304 50.208 7.771 1.00 21.29 130 ALA A O 1
ATOM 940 N N . ASP A 1 135 ? 82.056 51.241 9.621 1.00 19.81 131 ASP A N 1
ATOM 941 C CA . ASP A 1 135 ? 81.609 50.155 10.483 1.00 19.74 131 ASP A CA 1
ATOM 942 C C . ASP A 1 135 ? 80.089 50.007 10.409 1.00 24.96 131 ASP A C 1
ATOM 943 O O . ASP A 1 135 ? 79.555 48.893 10.384 1.00 26.22 131 ASP A O 1
ATOM 948 N N . MET A 1 136 ? 79.395 51.140 10.417 1.00 19.16 132 MET A N 1
ATOM 949 C CA . MET A 1 136 ? 77.940 51.130 10.322 1.00 18.92 132 MET A CA 1
ATOM 950 C C . MET A 1 136 ? 77.477 50.560 8.966 1.00 19.50 132 MET A C 1
ATOM 951 O O . MET A 1 136 ? 76.523 49.777 8.906 1.00 20.98 132 MET A O 1
ATOM 956 N N . LEU A 1 137 ? 78.177 50.911 7.897 1.00 20.05 133 LEU A N 1
ATOM 957 C CA . LEU A 1 137 ? 77.863 50.316 6.587 1.00 22.21 133 LEU A CA 1
ATOM 958 C C . LEU A 1 137 ? 77.995 48.793 6.582 1.00 24.99 133 LEU A C 1
ATOM 959 O O . LEU A 1 137 ? 77.141 48.083 6.032 1.00 27.25 133 LEU A O 1
ATOM 964 N N . LYS A 1 138 ? 79.078 48.294 7.174 1.00 26.55 134 LYS A N 1
ATOM 965 C CA . LYS A 1 138 ? 79.260 46.854 7.328 1.00 28.46 134 LYS A CA 1
ATOM 966 C C . LYS A 1 138 ? 78.151 46.188 8.145 1.00 28.25 134 LYS A C 1
ATOM 967 O O . LYS A 1 138 ? 77.608 45.153 7.736 1.00 30.48 134 LYS A O 1
ATOM 973 N N . ASP A 1 139 ? 77.819 46.772 9.296 1.00 27.88 135 ASP A N 1
ATOM 974 C CA . ASP A 1 139 ? 76.736 46.241 10.117 1.00 32.78 135 ASP A CA 1
ATOM 975 C C . ASP A 1 139 ? 75.396 46.235 9.373 1.00 39.94 135 ASP A C 1
ATOM 976 O O . ASP A 1 139 ? 74.634 45.269 9.467 1.00 37.38 135 ASP A O 1
ATOM 981 N N . ALA A 1 140 ? 75.131 47.305 8.625 1.00 40.05 136 ALA A N 1
ATOM 982 C CA . ALA A 1 140 ? 73.901 47.434 7.844 1.00 44.29 136 ALA A CA 1
ATOM 983 C C . ALA A 1 140 ? 73.769 46.314 6.825 1.00 45.58 136 ALA A C 1
ATOM 984 O O . ALA A 1 140 ? 72.668 45.841 6.550 1.00 58.97 136 ALA A O 1
ATOM 986 N N . GLU A 1 141 ? 74.894 45.895 6.262 1.00 37.07 137 GLU A N 1
ATOM 987 C CA . GLU A 1 141 ? 74.880 44.827 5.266 1.00 48.61 137 GLU A CA 1
ATOM 988 C C . GLU A 1 141 ? 74.595 43.463 5.896 1.00 50.64 137 GLU A C 1
ATOM 989 O O . GLU A 1 141 ? 73.854 42.658 5.336 1.00 57.10 137 GLU A O 1
ATOM 995 N N . GLU A 1 142 ? 75.189 43.220 7.059 1.00 40.35 138 GLU A N 1
ATOM 996 C CA . GLU A 1 142 ? 75.052 41.950 7.771 1.00 43.23 138 GLU A CA 1
ATOM 997 C C . GLU A 1 142 ? 73.674 41.758 8.383 1.00 51.42 138 GLU A C 1
ATOM 998 O O . GLU A 1 142 ? 73.162 40.642 8.449 1.00 58.66 138 GLU A O 1
ATOM 1004 N N . ALA A 1 143 ? 73.083 42.848 8.856 1.00 45.22 139 ALA A N 1
ATOM 1005 C CA . ALA A 1 143 ? 71.908 42.747 9.717 1.00 54.97 139 ALA A CA 1
ATOM 1006 C C . ALA A 1 143 ? 70.585 42.756 8.959 1.00 54.06 139 ALA A C 1
ATOM 1007 O O . ALA A 1 143 ? 69.582 42.245 9.460 1.00 46.08 139 ALA A O 1
ATOM 1009 N N . GLN A 1 144 ? 70.582 43.328 7.760 1.00 78.56 140 GLN A N 1
ATOM 1010 C CA . GLN A 1 144 ? 69.346 43.470 6.998 1.00 77.49 140 GLN A CA 1
ATOM 1011 C C . GLN A 1 144 ? 69.376 42.622 5.738 1.00 79.83 140 GLN A C 1
ATOM 1012 O O . GLN A 1 144 ? 68.587 42.829 4.817 1.00 89.40 140 GLN A O 1
ATOM 1018 N N . MET A 1 145 ? 70.289 41.659 5.708 1.00 79.76 141 MET A N 1
ATOM 1019 C CA . MET A 1 145 ? 70.481 40.825 4.528 1.00 79.85 141 MET A CA 1
ATOM 1020 C C . MET A 1 145 ? 69.450 39.699 4.468 1.00 78.23 141 MET A C 1
ATOM 1021 O O . MET A 1 145 ? 68.619 39.548 5.364 1.00 77.17 141 MET A O 1
ATOM 1026 N N . ALA A 1 146 ? 69.505 38.916 3.397 1.00 72.89 142 ALA A N 1
ATOM 1027 C CA . ALA A 1 146 ? 68.688 37.719 3.287 1.00 66.87 142 ALA A CA 1
ATOM 1028 C C . ALA A 1 146 ? 69.552 36.586 2.748 1.00 66.89 142 ALA A C 1
ATOM 1029 O O . ALA A 1 146 ? 70.449 36.821 1.940 1.00 66.27 142 ALA A O 1
ATOM 1031 N N . GLN A 1 147 ? 69.299 35.366 3.212 1.00 67.70 143 GLN A N 1
ATOM 1032 C CA . GLN A 1 147 ? 70.052 34.206 2.745 1.00 67.90 143 GLN A CA 1
ATOM 1033 C C . GLN A 1 147 ? 69.218 32.931 2.803 1.00 68.81 143 GLN A C 1
ATOM 1034 O O . GLN A 1 147 ? 68.135 32.921 3.387 1.00 69.34 143 GLN A O 1
ATOM 1040 N N . GLY A 1 148 ? 69.720 31.862 2.188 1.00 69.06 144 GLY A N 1
ATOM 1041 C CA . GLY A 1 148 ? 69.110 30.550 2.324 1.00 75.89 144 GLY A CA 1
ATOM 1042 C C . GLY A 1 148 ? 69.065 30.191 3.797 1.00 70.89 144 GLY A C 1
ATOM 1043 O O . GLY A 1 148 ? 69.986 30.529 4.537 1.00 70.81 144 GLY A O 1
ATOM 1044 N N . TYR A 1 149 ? 67.996 29.531 4.233 1.00 73.73 145 TYR A N 1
ATOM 1045 C CA . TYR A 1 149 ? 67.780 29.315 5.665 1.00 74.59 145 TYR A CA 1
ATOM 1046 C C . TYR A 1 149 ? 68.832 28.422 6.337 1.00 74.24 145 TYR A C 1
ATOM 1047 O O . TYR A 1 149 ? 69.119 28.586 7.523 1.00 73.18 145 TYR A O 1
ATOM 1056 N N . MET A 1 150 ? 69.418 27.498 5.580 1.00 75.84 146 MET A N 1
ATOM 1057 C CA . MET A 1 150 ? 70.419 26.585 6.134 1.00 79.85 146 MET A CA 1
ATOM 1058 C C . MET A 1 150 ? 71.699 27.284 6.595 1.00 80.13 146 MET A C 1
ATOM 1059 O O . MET A 1 150 ? 72.527 26.684 7.279 1.00 77.78 146 MET A O 1
ATOM 1064 N N . TYR A 1 151 ? 71.858 28.549 6.222 1.00 86.55 147 TYR A N 1
ATOM 1065 C CA . TYR A 1 151 ? 73.092 29.274 6.514 1.00 93.40 147 TYR A CA 1
ATOM 1066 C C . TYR A 1 151 ? 73.034 30.064 7.819 1.00 84.92 147 TYR A C 1
ATOM 1067 O O . TYR A 1 151 ? 74.052 30.570 8.290 1.00 78.42 147 TYR A O 1
ATOM 1076 N N . TYR A 1 152 ? 71.842 30.165 8.399 1.00 79.97 148 TYR A N 1
ATOM 1077 C CA . TYR A 1 152 ? 71.697 30.723 9.737 1.00 73.39 148 TYR A CA 1
ATOM 1078 C C . TYR A 1 152 ? 72.216 29.703 10.748 1.00 77.84 148 TYR A C 1
ATOM 1079 O O . TYR A 1 152 ? 71.723 28.584 10.815 1.00 69.58 148 TYR A O 1
ATOM 1088 N N . ILE A 1 153 ? 73.228 30.079 11.522 1.00 80.84 149 ILE A N 1
ATOM 1089 C CA . ILE A 1 153 ? 73.874 29.126 12.420 1.00 87.76 149 ILE A CA 1
ATOM 1090 C C . ILE A 1 153 ? 73.452 29.331 13.870 1.00 88.68 149 ILE A C 1
ATOM 1091 O O . ILE A 1 153 ? 72.303 29.077 14.231 1.00 92.29 149 ILE A O 1
ATOM 1096 N N . GLY B 1 1 ? 80.247 70.181 26.457 1.00 102.48 -3 GLY B N 1
ATOM 1097 C CA . GLY B 1 1 ? 81.371 69.290 26.674 1.00 101.78 -3 GLY B CA 1
ATOM 1098 C C . GLY B 1 1 ? 81.969 68.827 25.363 1.00 102.61 -3 GLY B C 1
ATOM 1099 O O . GLY B 1 1 ? 82.140 69.621 24.436 1.00 110.42 -3 GLY B O 1
ATOM 1100 N N . ALA B 1 2 ? 82.300 67.543 25.283 1.00 93.29 -2 ALA B N 1
ATOM 1101 C CA . ALA B 1 2 ? 82.736 66.953 24.022 1.00 77.83 -2 ALA B CA 1
ATOM 1102 C C . ALA B 1 2 ? 81.521 66.353 23.333 1.00 58.76 -2 ALA B C 1
ATOM 1103 O O . ALA B 1 2 ? 81.092 66.829 22.283 1.00 60.66 -2 ALA B O 1
ATOM 1105 N N . MET B 1 3 ? 80.962 65.313 23.949 1.00 45.83 -1 MET B N 1
ATOM 1106 C CA . MET B 1 3 ? 79.776 64.645 23.432 1.00 38.07 -1 MET B CA 1
ATOM 1107 C C . MET B 1 3 ? 78.514 65.382 23.875 1.00 44.72 -1 MET B C 1
ATOM 1108 O O . MET B 1 3 ? 77.433 65.108 23.379 1.00 41.43 -1 MET B O 1
ATOM 1113 N N . GLY B 1 4 ? 78.642 66.296 24.832 1.00 34.72 0 GLY B N 1
ATOM 1114 C CA . GLY B 1 4 ? 77.488 67.034 25.309 1.00 39.68 0 GLY B CA 1
ATOM 1115 C C . GLY B 1 4 ? 76.525 66.184 26.126 1.00 35.07 0 GLY B C 1
ATOM 1116 O O . GLY B 1 4 ? 75.305 66.309 25.996 1.00 30.28 0 GLY B O 1
ATOM 1117 N N . LEU B 1 5 ? 77.068 65.312 26.967 1.00 32.10 1 LEU B N 1
ATOM 1118 C CA . LEU B 1 5 ? 76.244 64.561 27.911 1.00 29.28 1 LEU B CA 1
ATOM 1119 C C . LEU B 1 5 ? 75.762 65.516 28.988 1.00 34.47 1 LEU B C 1
ATOM 1120 O O . LEU B 1 5 ? 76.540 66.304 29.499 1.00 31.14 1 LEU B O 1
ATOM 1125 N N . LYS B 1 6 ? 74.479 65.454 29.320 1.00 21.85 2 LYS B N 1
ATOM 1126 C CA . LYS B 1 6 ? 73.941 66.261 30.402 1.00 22.61 2 LYS B CA 1
ATOM 1127 C C . LYS B 1 6 ? 73.342 65.315 31.420 1.00 25.85 2 LYS B C 1
ATOM 1128 O O . LYS B 1 6 ? 72.647 64.367 31.074 1.00 22.74 2 LYS B O 1
ATOM 1134 N N . VAL B 1 7 ? 73.633 65.552 32.694 1.00 25.15 3 VAL B N 1
ATOM 1135 C CA . VAL B 1 7 ? 73.097 64.724 33.754 1.00 24.38 3 VAL B CA 1
ATOM 1136 C C . VAL B 1 7 ? 71.885 65.426 34.369 1.00 20.08 3 VAL B C 1
ATOM 1137 O O . VAL B 1 7 ? 71.940 66.610 34.684 1.00 25.62 3 VAL B O 1
ATOM 1141 N N . SER B 1 8 ? 70.791 64.686 34.532 1.00 19.26 4 SER B N 1
ATOM 1142 C CA . SER B 1 8 ? 69.574 65.248 35.086 1.00 17.20 4 SER B CA 1
ATOM 1143 C C . SER B 1 8 ? 69.781 65.677 36.534 1.00 20.77 4 SER B C 1
ATOM 1144 O O . SER B 1 8 ? 70.646 65.160 37.233 1.00 21.78 4 SER B O 1
ATOM 1147 N N . THR B 1 9 ? 68.967 66.630 36.950 1.00 19.82 5 THR B N 1
ATOM 1148 C CA . THR B 1 9 ? 68.941 67.061 38.336 1.00 19.38 5 THR B CA 1
ATOM 1149 C C . THR B 1 9 ? 68.677 65.861 39.234 1.00 20.30 5 THR B C 1
ATOM 1150 O O . THR B 1 9 ? 69.287 65.722 40.315 1.00 20.74 5 THR B O 1
ATOM 1154 N N . LYS B 1 10 ? 67.764 64.988 38.818 1.00 16.62 6 LYS B N 1
ATOM 1155 C CA . LYS B 1 10 ? 67.400 63.875 39.693 1.00 19.88 6 LYS B CA 1
ATOM 1156 C C . LYS B 1 10 ? 68.516 62.853 39.867 1.00 20.87 6 LYS B C 1
ATOM 1157 O O . LYS B 1 10 ? 68.695 62.302 40.962 1.00 21.25 6 LYS B O 1
ATOM 1163 N N . GLY B 1 11 ? 69.280 62.612 38.807 1.00 22.08 7 GLY B N 1
ATOM 1164 C CA . GLY B 1 11 ? 70.390 61.681 38.907 1.00 22.71 7 GLY B CA 1
ATOM 1165 C C . GLY B 1 11 ? 71.473 62.287 39.775 1.00 22.99 7 GLY B C 1
ATOM 1166 O O . GLY B 1 11 ? 72.040 61.638 40.665 1.00 22.08 7 GLY B O 1
ATOM 116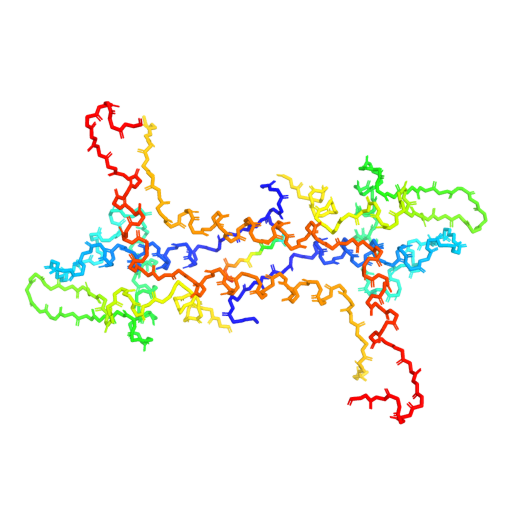7 N N . HIS B 1 12 ? 71.760 63.556 39.535 1.00 20.67 8 HIS B N 1
ATOM 1168 C CA . HIS B 1 12 ? 72.827 64.186 40.273 1.00 23.79 8 HIS B CA 1
ATOM 1169 C C . HIS B 1 12 ? 72.478 64.283 41.759 1.00 22.51 8 HIS B C 1
ATOM 1170 O O . HIS B 1 12 ? 73.280 63.890 42.632 1.00 22.38 8 HIS B O 1
ATOM 1177 N N . TYR B 1 13 ? 71.285 64.775 42.074 1.00 20.35 9 TYR B N 1
ATOM 1178 C CA . TYR B 1 13 ? 70.919 64.905 43.486 1.00 23.91 9 TYR B CA 1
ATOM 1179 C C . TYR B 1 13 ? 70.653 63.563 44.165 1.00 19.86 9 TYR B C 1
ATOM 1180 O O . TYR B 1 13 ? 70.941 63.400 45.366 1.00 18.70 9 TYR B O 1
ATOM 1189 N N . GLY B 1 14 ? 70.108 62.613 43.412 1.00 20.65 10 GLY B N 1
ATOM 1190 C CA . GLY B 1 14 ? 69.869 61.274 43.916 1.00 19.64 10 GLY B CA 1
ATOM 1191 C C . GLY B 1 14 ? 71.151 60.621 44.390 1.00 22.21 10 GLY B C 1
ATOM 1192 O O . GLY B 1 14 ? 71.240 60.118 45.526 1.00 21.11 10 GLY B O 1
ATOM 1193 N N . VAL B 1 15 ? 72.170 60.671 43.545 1.00 17.74 11 VAL B N 1
ATOM 1194 C CA . VAL B 1 15 ? 73.462 60.101 43.898 1.00 15.88 11 VAL B CA 1
ATOM 1195 C C . VAL B 1 15 ? 74.156 60.907 44.997 1.00 18.95 11 VAL B C 1
ATOM 1196 O O . VAL B 1 15 ? 74.715 60.315 45.911 1.00 19.63 11 VAL B O 1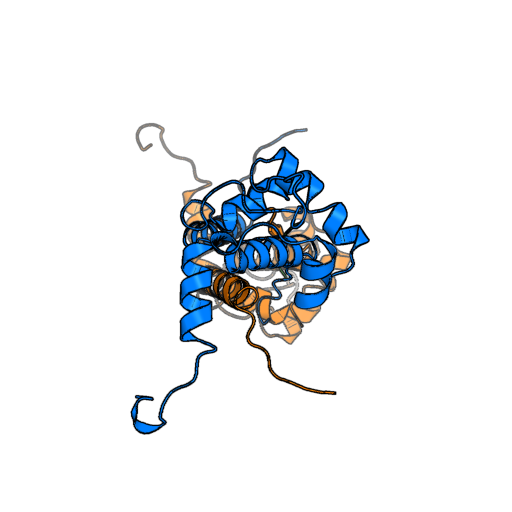
ATOM 1200 N N . GLN B 1 16 ? 74.115 62.238 44.917 1.00 17.05 12 GLN B N 1
ATOM 1201 C CA . GLN B 1 16 ? 74.698 63.070 45.976 1.00 20.34 12 GLN B CA 1
ATOM 1202 C C . GLN B 1 16 ? 74.104 62.733 47.329 1.00 20.05 12 GLN B C 1
ATOM 1203 O O . GLN B 1 16 ? 74.831 62.612 48.319 1.00 21.58 12 GLN B O 1
ATOM 1209 N N . ALA B 1 17 ? 72.782 62.615 47.393 1.00 17.94 13 ALA B N 1
ATOM 1210 C CA . ALA B 1 17 ? 72.134 62.373 48.691 1.00 18.92 13 ALA B CA 1
ATOM 1211 C C . ALA B 1 17 ? 72.474 60.983 49.211 1.00 17.79 13 ALA B C 1
ATOM 1212 O O . ALA B 1 17 ? 72.692 60.792 50.414 1.00 18.53 13 ALA B O 1
ATOM 1214 N N . MET B 1 18 ? 72.501 60.003 48.306 1.00 19.49 14 MET B N 1
ATOM 1215 C CA . MET B 1 18 ? 72.806 58.635 48.716 1.00 18.53 14 MET B CA 1
ATOM 1216 C C . MET B 1 18 ? 74.248 58.539 49.171 1.00 18.73 14 MET B C 1
ATOM 1217 O O . MET B 1 18 ? 74.558 57.824 50.128 1.00 19.59 14 MET B O 1
ATOM 1222 N N . PHE B 1 19 ? 75.138 59.270 48.502 1.00 15.62 15 PHE B N 1
ATOM 1223 C CA . PHE B 1 19 ? 76.533 59.257 48.924 1.00 16.71 15 PHE B CA 1
ATOM 1224 C C . PHE B 1 19 ? 76.696 59.927 50.291 1.00 20.77 15 PHE B C 1
ATOM 1225 O O . PHE B 1 19 ? 77.480 59.465 51.124 1.00 20.02 15 PHE B O 1
ATOM 1233 N N . ASP B 1 20 ? 75.978 61.024 50.508 1.00 17.00 16 ASP B N 1
ATOM 1234 C CA . ASP B 1 20 ? 76.041 61.684 51.826 1.00 18.13 16 ASP B CA 1
ATOM 1235 C C . ASP B 1 20 ? 75.603 60.699 52.899 1.00 20.57 16 ASP B C 1
ATOM 1236 O O . ASP B 1 20 ? 76.251 60.584 53.957 1.00 19.94 16 ASP B O 1
ATOM 1241 N N . LEU B 1 21 ? 74.528 59.954 52.648 1.00 18.54 17 LEU B N 1
ATOM 1242 C CA . LEU B 1 21 ? 74.138 58.913 53.613 1.00 19.49 17 LEU B CA 1
ATOM 1243 C C . LEU B 1 21 ? 75.217 57.839 53.776 1.00 22.87 17 LEU B C 1
ATOM 1244 O O . LEU B 1 21 ? 75.471 57.361 54.881 1.00 19.30 17 LEU B O 1
ATOM 1249 N N . ALA B 1 22 ? 75.890 57.471 52.689 1.00 18.30 18 ALA B N 1
ATOM 1250 C CA . ALA B 1 22 ? 76.995 56.512 52.804 1.00 17.40 18 ALA B CA 1
ATOM 1251 C C . ALA B 1 22 ? 78.101 57.019 53.727 1.00 20.64 18 ALA B C 1
ATOM 1252 O O . ALA B 1 22 ? 78.672 56.249 54.524 1.00 22.35 18 ALA B O 1
ATOM 1254 N N . GLN B 1 23 ? 78.399 58.313 53.621 1.00 19.45 19 GLN B N 1
ATOM 1255 C CA . GLN B 1 23 ? 79.459 58.941 54.412 1.00 17.81 19 GLN B CA 1
ATOM 1256 C C . GLN B 1 23 ? 79.087 58.973 55.878 1.00 18.53 19 GLN B C 1
ATOM 1257 O O . GLN B 1 23 ? 79.956 59.101 56.735 1.00 24.78 19 GLN B O 1
ATOM 1263 N N . HIS B 1 24 ? 77.796 58.872 56.166 1.00 21.65 20 HIS B N 1
ATOM 1264 C CA . HIS B 1 24 ? 77.353 58.875 57.559 1.00 20.92 20 HIS B CA 1
ATOM 1265 C C . HIS B 1 24 ? 76.831 57.528 58.083 1.00 23.17 20 HIS B C 1
ATOM 1266 O O . HIS B 1 24 ? 76.321 57.447 59.208 1.00 23.95 20 HIS B O 1
ATOM 1273 N N . PHE B 1 25 ? 76.983 56.471 57.292 1.00 19.51 21 PHE B N 1
ATOM 1274 C CA . PHE B 1 25 ? 76.383 55.167 57.589 1.00 19.67 21 PHE B CA 1
ATOM 1275 C C . PHE B 1 25 ? 76.793 54.627 58.961 1.00 22.95 21 PHE B C 1
ATOM 1276 O O . PHE B 1 25 ? 75.946 54.210 59.734 1.00 22.27 21 PHE B O 1
ATOM 1284 N N . GLY B 1 26 ? 78.086 54.652 59.249 1.00 21.54 22 GLY B N 1
ATOM 1285 C CA . GLY B 1 26 ? 78.580 54.127 60.509 1.00 20.96 22 GLY B CA 1
ATOM 1286 C C . GLY B 1 26 ? 78.111 54.941 61.700 1.00 25.00 22 GLY B C 1
ATOM 1287 O O . GLY B 1 26 ? 77.817 54.395 62.773 1.00 24.96 22 GLY B O 1
ATOM 1288 N N . GLU B 1 27 ? 78.039 56.253 61.518 1.00 22.78 23 GLU B N 1
ATOM 1289 C CA . GLU B 1 27 ? 77.719 57.128 62.640 1.00 28.32 23 GLU B CA 1
ATOM 1290 C C . GLU B 1 27 ? 76.243 57.094 62.986 1.00 24.84 23 GLU B C 1
ATOM 1291 O O . GLU B 1 27 ? 75.863 57.375 64.121 1.00 27.40 23 GLU B O 1
ATOM 1297 N N . GLY B 1 28 ? 75.403 56.770 62.011 1.00 28.90 24 GLY B N 1
ATOM 1298 C CA . GLY B 1 28 ? 73.980 56.659 62.271 1.00 25.21 24 GLY B CA 1
ATOM 1299 C C . GLY B 1 28 ? 73.133 57.666 61.512 1.00 25.14 24 GLY B C 1
ATOM 1300 O O . GLY B 1 28 ? 73.629 58.356 60.616 1.00 23.57 24 GLY B O 1
ATOM 1301 N N . PRO B 1 29 ? 71.847 57.759 61.869 1.00 25.31 25 PRO B N 1
ATOM 1302 C CA . PRO B 1 29 ? 70.878 58.642 61.204 1.00 27.97 25 PRO B CA 1
ATOM 1303 C C . PRO B 1 29 ? 71.242 60.114 61.169 1.00 27.29 25 PRO B C 1
ATOM 1304 O O . PRO B 1 29 ? 71.784 60.652 62.131 1.00 26.22 25 PRO B O 1
ATOM 1308 N N . VAL B 1 30 ? 70.947 60.750 60.036 1.00 23.56 26 VAL B N 1
ATOM 1309 C CA . VAL B 1 30 ? 71.109 62.190 59.903 1.00 24.55 26 VAL B CA 1
ATOM 1310 C C . VAL B 1 30 ? 69.798 62.781 59.392 1.00 29.47 26 VAL B C 1
ATOM 1311 O O . VAL B 1 30 ? 68.989 62.085 58.786 1.00 28.31 26 VAL B O 1
ATOM 1315 N N . SER B 1 31 ? 69.590 64.065 59.645 1.00 27.10 27 SER B N 1
ATOM 1316 C CA . SER B 1 31 ? 68.375 64.728 59.200 1.00 26.64 27 SER B CA 1
ATOM 1317 C C . SER B 1 31 ? 68.468 65.091 57.725 1.00 28.84 27 SER B C 1
ATOM 1318 O O . SER B 1 31 ? 69.562 65.285 57.195 1.00 29.79 27 SER B O 1
ATOM 1321 N N . LEU B 1 32 ? 67.321 65.212 57.064 1.00 32.72 28 LEU B N 1
ATOM 1322 C CA . LEU B 1 32 ? 67.322 65.666 55.678 1.00 36.39 28 LEU B CA 1
ATOM 1323 C C . LEU B 1 32 ? 67.892 67.078 55.559 1.00 27.48 28 LEU B C 1
ATOM 1324 O O . LEU B 1 32 ? 68.602 67.383 54.604 1.00 27.85 28 LEU B O 1
ATOM 1329 N N . LYS B 1 33 ? 67.597 67.933 56.534 1.00 30.25 29 LYS B N 1
ATOM 1330 C CA . LYS B 1 33 ? 68.134 69.295 56.520 1.00 28.59 29 LYS B CA 1
ATOM 1331 C C . LYS B 1 33 ? 69.658 69.278 56.459 1.00 27.23 29 LYS B C 1
ATOM 1332 O O . LYS B 1 33 ? 70.266 70.055 55.719 1.00 29.49 29 LYS B O 1
ATOM 1338 N N . SER B 1 34 ? 70.275 68.376 57.226 1.00 24.67 30 SER B N 1
ATOM 1339 C CA . SER B 1 34 ? 71.734 68.282 57.236 1.00 27.27 30 SER B CA 1
ATOM 1340 C C . SER B 1 34 ? 72.290 67.853 55.880 1.00 27.16 30 SER B C 1
ATOM 1341 O O . SER B 1 34 ? 73.320 68.372 55.435 1.00 25.15 30 SER B O 1
ATOM 1344 N N . ILE B 1 35 ? 71.604 66.920 55.225 1.00 22.21 31 ILE B N 1
ATOM 1345 C CA . ILE B 1 35 ? 72.014 66.494 53.884 1.00 23.67 31 ILE B CA 1
ATOM 1346 C C . ILE B 1 35 ? 71.905 67.663 52.912 1.00 26.43 31 ILE B C 1
ATOM 1347 O O . ILE B 1 35 ? 72.823 67.934 52.126 1.00 25.01 31 ILE B O 1
ATOM 1352 N N . ALA B 1 36 ? 70.783 68.368 52.972 1.00 27.33 32 ALA B N 1
ATOM 1353 C CA . ALA B 1 36 ? 70.560 69.491 52.053 1.00 27.16 32 ALA B CA 1
ATOM 1354 C C . ALA B 1 36 ? 71.632 70.552 52.263 1.00 33.16 32 ALA B C 1
ATOM 1355 O O . ALA B 1 36 ? 72.112 71.161 51.316 1.00 32.90 32 ALA B O 1
ATOM 1357 N N . GLU B 1 37 ? 72.034 70.746 53.513 1.00 24.03 33 GLU B N 1
ATOM 1358 C CA . GLU B 1 37 ? 73.017 71.767 53.834 1.00 28.48 33 GLU B CA 1
ATOM 1359 C C . GLU B 1 37 ? 74.410 71.397 53.330 1.00 32.62 33 GLU B C 1
ATOM 1360 O O . GLU B 1 37 ? 75.114 72.227 52.760 1.00 36.98 33 GLU B O 1
ATOM 1366 N N . ARG B 1 38 ? 74.812 70.152 53.542 1.00 29.64 34 ARG B N 1
ATOM 1367 C CA . ARG B 1 38 ? 76.150 69.728 53.152 1.00 27.32 34 ARG B CA 1
ATOM 1368 C C . ARG B 1 38 ? 76.291 69.625 51.638 1.00 31.53 34 ARG B C 1
ATOM 1369 O O . ARG B 1 38 ? 77.367 69.841 51.094 1.00 35.92 34 ARG B O 1
ATOM 1377 N N . GLN B 1 39 ? 75.202 69.281 50.966 1.00 29.77 35 GLN B N 1
ATOM 1378 C CA . GLN B 1 39 ? 75.259 68.992 49.534 1.00 29.02 35 GLN B CA 1
ATOM 1379 C C . GLN B 1 39 ? 74.752 70.125 48.655 1.00 35.61 35 GLN B C 1
ATOM 1380 O O . GLN B 1 39 ? 74.804 70.037 47.425 1.00 35.89 35 GLN B O 1
ATOM 1386 N N . GLY B 1 40 ? 74.269 71.190 49.279 1.00 34.20 36 GLY B N 1
ATOM 1387 C CA . GLY B 1 40 ? 73.771 72.335 48.538 1.00 39.20 36 GLY B CA 1
ATOM 1388 C C . GLY B 1 40 ? 72.539 71.961 47.747 1.00 42.50 36 GLY B C 1
ATOM 1389 O O . GLY B 1 40 ? 72.444 72.236 46.549 1.00 46.41 36 GLY B O 1
ATOM 1390 N N . LEU B 1 41 ? 71.594 71.311 48.415 1.00 35.49 37 LEU B N 1
ATOM 1391 C CA . LEU B 1 41 ? 70.377 70.857 47.756 1.00 30.26 37 LEU B CA 1
ATOM 1392 C C . LEU B 1 41 ? 69.167 71.554 48.329 1.00 35.34 37 LEU B C 1
ATOM 1393 O O . LEU B 1 41 ? 69.163 71.967 49.485 1.00 34.83 37 LEU B O 1
ATOM 1398 N N . SER B 1 42 ? 68.121 71.665 47.526 1.00 29.41 38 SER B N 1
ATOM 1399 C CA . SER B 1 42 ? 66.872 72.225 48.008 1.00 31.26 38 SER B CA 1
ATOM 1400 C C . SER B 1 42 ? 66.165 71.186 48.874 1.00 29.04 38 SER B C 1
ATOM 1401 O O . SER B 1 42 ? 66.010 70.036 48.466 1.00 27.93 38 SER B O 1
ATOM 1404 N N . GLU B 1 43 ? 65.763 71.575 50.084 1.00 29.57 39 GLU B N 1
ATOM 1405 C CA . GLU B 1 43 ? 65.032 70.659 50.965 1.00 29.72 39 GLU B CA 1
ATOM 1406 C C . GLU B 1 43 ? 63.751 70.055 50.359 1.00 28.91 39 GLU B C 1
ATOM 1407 O O . GLU B 1 43 ? 63.540 68.853 50.479 1.00 28.27 39 GLU B O 1
ATOM 1413 N N . PRO B 1 44 ? 62.890 70.883 49.725 1.00 30.41 40 PRO B N 1
ATOM 1414 C CA . PRO B 1 44 ? 61.685 70.278 49.138 1.00 30.29 40 PRO B CA 1
ATOM 1415 C C . PRO B 1 44 ? 61.990 69.220 48.088 1.00 27.65 40 PRO B C 1
ATOM 1416 O O . PRO B 1 44 ? 61.330 68.188 48.054 1.00 25.76 40 PRO B O 1
ATOM 1420 N N . TYR B 1 45 ? 62.989 69.468 47.249 1.00 25.74 41 TYR B N 1
ATOM 1421 C CA . TYR B 1 45 ? 63.358 68.507 46.217 1.00 29.05 41 TYR B CA 1
ATOM 1422 C C . TYR B 1 45 ? 63.885 67.235 46.871 1.00 21.61 41 TYR B C 1
ATOM 1423 O O . TYR B 1 45 ? 63.500 66.117 46.497 1.00 22.77 41 TYR B O 1
ATOM 1432 N N . LEU B 1 46 ? 64.762 67.409 47.858 1.00 24.84 42 LEU B N 1
ATOM 1433 C CA . LEU B 1 46 ? 65.341 66.273 48.562 1.00 25.42 42 LEU B CA 1
ATOM 1434 C C . LEU B 1 46 ? 64.269 65.421 49.237 1.00 28.29 42 LEU B C 1
ATOM 1435 O O . LEU B 1 46 ? 64.331 64.194 49.199 1.00 26.67 42 LEU B O 1
ATOM 1440 N N . GLU B 1 47 ? 63.286 66.062 49.865 1.00 24.24 43 GLU B N 1
ATOM 1441 C CA . GLU B 1 47 ? 62.233 65.295 50.522 1.00 25.50 43 GLU B CA 1
ATOM 1442 C C . GLU B 1 47 ? 61.468 64.404 49.544 1.00 23.44 43 GLU B C 1
ATOM 1443 O O . GLU B 1 47 ? 61.122 63.257 49.877 1.00 25.81 43 GLU B O 1
ATOM 1449 N N . GLN B 1 48 ? 61.218 64.920 48.342 1.00 22.24 44 GLN B N 1
ATOM 1450 C CA . GLN B 1 48 ? 60.521 64.128 47.341 1.00 20.27 44 GLN B CA 1
ATOM 1451 C C . GLN B 1 48 ? 61.402 62.986 46.849 1.00 20.50 44 GLN B C 1
ATOM 1452 O O . GLN B 1 48 ? 60.928 61.873 46.643 1.00 22.58 44 GLN B O 1
ATOM 1458 N N A LEU B 1 49 ? 62.689 63.276 46.671 0.60 17.38 45 LEU B N 1
ATOM 1459 N N B LEU B 1 49 ? 62.691 63.247 46.692 0.40 23.97 45 LEU B N 1
ATOM 1460 C CA A LEU B 1 49 ? 63.668 62.270 46.278 0.60 23.87 45 LEU B CA 1
ATOM 1461 C CA B LEU B 1 49 ? 63.587 62.212 46.203 0.40 24.53 45 LEU B CA 1
ATOM 1462 C C A LEU B 1 49 ? 63.665 61.120 47.257 0.60 28.48 45 LEU B C 1
ATOM 1463 C C B LEU B 1 49 ? 63.793 61.100 47.240 0.40 28.11 45 LEU B C 1
ATOM 1464 O O A LEU B 1 49 ? 63.480 59.953 46.891 0.60 24.43 45 LEU B O 1
ATOM 1465 O O B LEU B 1 49 ? 63.844 59.917 46.886 0.40 24.13 45 LEU B O 1
ATOM 1474 N N . ILE B 1 50 ? 63.887 61.480 48.514 1.00 26.26 46 ILE B N 1
ATOM 1475 C CA . ILE B 1 50 ? 64.043 60.514 49.592 1.00 26.17 46 ILE B CA 1
ATOM 1476 C C . ILE B 1 50 ? 62.819 59.625 49.695 1.00 28.49 46 ILE B C 1
ATOM 1477 O O . ILE B 1 50 ? 62.939 58.438 49.973 1.00 30.04 46 ILE B O 1
ATOM 1482 N N . ALA B 1 51 ? 61.642 60.187 49.431 1.00 23.35 47 ALA B N 1
ATOM 1483 C CA . ALA B 1 51 ? 60.420 59.393 49.513 1.00 27.40 47 ALA B CA 1
ATOM 1484 C C . ALA B 1 51 ? 60.459 58.205 48.553 1.00 25.24 47 ALA B C 1
ATOM 1485 O O . ALA B 1 51 ? 60.074 57.091 48.916 1.00 28.76 47 ALA B O 1
ATOM 1487 N N . VAL B 1 52 ? 60.908 58.444 47.326 1.00 22.82 48 VAL B N 1
ATOM 1488 C CA . VAL B 1 52 ? 61.044 57.365 46.360 1.00 24.12 48 VAL B CA 1
ATOM 1489 C C . VAL B 1 52 ? 62.138 56.374 46.756 1.00 26.94 48 VAL B C 1
ATOM 1490 O O . VAL B 1 52 ? 61.952 55.164 46.651 1.00 23.59 48 VAL B O 1
ATOM 1494 N N . LEU B 1 53 ? 63.269 56.886 47.224 1.00 25.23 49 LEU B N 1
ATOM 1495 C CA . LEU B 1 53 ? 64.367 56.013 47.624 1.00 26.61 49 LEU B CA 1
ATOM 1496 C C . LEU B 1 53 ? 63.942 55.137 48.801 1.00 28.44 49 LEU B C 1
ATOM 1497 O O . LEU B 1 53 ? 64.346 53.982 48.906 1.00 24.24 49 LEU B O 1
ATOM 1502 N N . ARG B 1 54 ? 63.095 55.684 49.659 1.00 23.09 50 ARG B N 1
ATOM 1503 C CA . ARG B 1 54 ? 62.568 54.938 50.806 1.00 28.15 50 ARG B CA 1
ATOM 1504 C C . ARG B 1 54 ? 61.626 53.817 50.363 1.00 25.21 50 ARG B C 1
ATOM 1505 O O . ARG B 1 54 ? 61.726 52.684 50.825 1.00 28.03 50 ARG B O 1
ATOM 1513 N N . LYS B 1 55 ? 60.714 54.139 49.455 1.00 24.48 51 LYS B N 1
ATOM 1514 C CA . LYS B 1 55 ? 59.799 53.144 48.904 1.00 31.28 51 LYS B CA 1
ATOM 1515 C C . LYS B 1 55 ? 60.560 51.996 48.246 1.00 29.91 51 LYS B C 1
ATOM 1516 O O . LYS B 1 55 ? 60.146 50.845 48.336 1.00 31.45 51 LYS B O 1
ATOM 1522 N N . ALA B 1 56 ? 61.674 52.328 47.597 1.00 25.16 52 ALA B N 1
ATOM 1523 C CA . ALA B 1 56 ? 62.521 51.350 46.919 1.00 29.20 52 ALA B CA 1
ATOM 1524 C C . ALA B 1 56 ? 63.320 50.468 47.868 1.00 28.57 52 ALA B C 1
ATOM 1525 O O . ALA B 1 56 ? 63.905 49.469 47.453 1.00 32.06 52 ALA B O 1
ATOM 1527 N N . GLY B 1 57 ? 63.373 50.849 49.135 1.00 27.82 53 GLY B N 1
ATOM 1528 C CA . GLY B 1 57 ? 64.142 50.090 50.095 1.00 28.80 53 GLY B CA 1
ATOM 1529 C C . GLY B 1 57 ? 65.613 50.475 50.098 1.00 29.97 53 GLY B C 1
ATOM 1530 O O . GLY B 1 57 ? 66.442 49.723 50.598 1.00 29.92 53 GLY B O 1
ATOM 1531 N N . LEU B 1 58 ? 65.943 51.644 49.552 1.00 22.85 54 LEU B N 1
ATOM 1532 C CA . LEU B 1 58 ? 67.332 52.107 49.539 1.00 21.54 54 LEU B CA 1
ATOM 1533 C C . LEU B 1 58 ? 67.687 52.923 50.783 1.00 28.01 54 LEU B C 1
ATOM 1534 O O . LEU B 1 58 ? 68.846 52.967 51.176 1.00 23.36 54 LEU B O 1
ATOM 1539 N N . VAL B 1 59 ? 66.688 53.588 51.368 1.00 22.28 55 VAL B N 1
ATOM 1540 C CA A VAL B 1 59 ? 66.906 54.331 52.602 0.50 23.05 55 VAL B CA 1
ATOM 1541 C CA B VAL B 1 59 ? 66.856 54.420 52.555 0.50 23.81 55 VAL B CA 1
ATOM 1542 C C . VAL B 1 59 ? 65.785 54.025 53.568 1.00 23.55 55 VAL B C 1
ATOM 1543 O O . VAL B 1 59 ? 64.709 53.585 53.175 1.00 25.51 55 VAL B O 1
ATOM 1550 N N . LYS B 1 60 ? 66.061 54.197 54.856 1.00 22.73 56 LYS B N 1
ATOM 1551 C CA . LYS B 1 60 ? 65.016 53.979 55.844 1.00 25.84 56 LYS B CA 1
ATOM 1552 C C . LYS B 1 60 ? 64.990 55.140 56.819 1.00 29.02 56 LYS B C 1
ATOM 1553 O O . LYS B 1 60 ? 65.990 55.825 57.024 1.00 24.99 56 LYS B O 1
ATOM 1559 N N . SER B 1 61 ? 63.821 55.359 57.408 1.00 35.86 57 SER B N 1
ATOM 1560 C CA . SER B 1 61 ? 63.636 56.393 58.402 1.00 36.99 57 SER B CA 1
ATOM 1561 C C . SER B 1 61 ? 63.720 55.751 59.775 1.00 33.96 57 SER B C 1
ATOM 1562 O O . SER B 1 61 ? 63.226 54.647 59.974 1.00 40.03 57 SER B O 1
ATOM 1565 N N . VAL B 1 62 ? 64.362 56.425 60.720 1.00 33.25 58 VAL B N 1
ATOM 1566 C CA . VAL B 1 62 ? 64.402 55.917 62.078 1.00 41.49 58 VAL B CA 1
ATOM 1567 C C . VAL B 1 62 ? 63.800 56.952 63.040 1.00 51.06 58 VAL B C 1
ATOM 1568 O O . VAL B 1 62 ? 64.089 58.150 62.936 1.00 45.54 58 VAL B O 1
ATOM 1572 N N . ARG B 1 63 ? 62.937 56.494 63.946 1.00 59.12 59 ARG B N 1
ATOM 1573 C CA . ARG B 1 63 ? 62.290 57.393 64.901 1.00 77.83 59 ARG B CA 1
ATOM 1574 C C . ARG B 1 63 ? 63.349 58.116 65.714 1.00 89.98 59 ARG B C 1
ATOM 1575 O O . ARG B 1 63 ? 63.537 59.326 65.572 1.00 95.40 59 ARG B O 1
ATOM 1583 N N . GLY B 1 64 ? 64.035 57.351 66.563 1.00 94.72 60 GLY B N 1
ATOM 1584 C CA . GLY B 1 64 ? 65.093 57.858 67.418 1.00 100.01 60 GLY B CA 1
ATOM 1585 C C . GLY B 1 64 ? 64.730 59.128 68.164 1.00 105.10 60 GLY B C 1
ATOM 1586 O O . GLY B 1 64 ? 63.562 59.386 68.451 1.00 109.11 60 GLY B O 1
ATOM 1587 N N . ALA B 1 65 ? 65.748 59.915 68.486 1.00 104.25 61 ALA B N 1
ATOM 1588 C CA . ALA B 1 65 ? 65.562 61.253 69.024 1.00 103.54 61 ALA B CA 1
ATOM 1589 C C . ALA B 1 65 ? 66.444 62.142 68.171 1.00 95.65 61 ALA B C 1
ATOM 1590 O O . ALA B 1 65 ? 65.985 63.109 67.562 1.00 93.63 61 ALA B O 1
ATOM 1592 N N . GLN B 1 66 ? 67.723 61.789 68.129 1.00 91.13 62 GLN B N 1
ATOM 1593 C CA . GLN B 1 66 ? 68.598 62.242 67.063 1.00 90.62 62 GLN B CA 1
ATOM 1594 C C . GLN B 1 66 ? 68.466 61.220 65.942 1.00 75.97 62 GLN B C 1
ATOM 1595 O O . GLN B 1 66 ? 69.453 60.638 65.488 1.00 71.70 62 GLN B O 1
ATOM 1601 N N . GLY B 1 67 ? 67.222 60.993 65.526 1.00 68.13 63 GLY B N 1
ATOM 1602 C CA . GLY B 1 67 ? 66.909 60.077 64.447 1.00 55.98 63 GLY B CA 1
ATOM 1603 C C . GLY B 1 67 ? 67.125 60.752 63.111 1.00 46.42 63 GLY B C 1
ATOM 1604 O O . GLY B 1 67 ? 67.946 61.664 62.996 1.00 51.51 63 GLY B O 1
ATOM 1605 N N . GLY B 1 68 ? 66.381 60.321 62.097 1.00 39.21 64 GLY B N 1
ATOM 1606 C CA . GLY B 1 68 ? 66.606 60.816 60.754 1.00 33.64 64 GLY B CA 1
ATOM 1607 C C . GLY B 1 68 ? 66.620 59.691 59.741 1.00 31.71 64 GLY B C 1
ATOM 1608 O O . GLY B 1 68 ? 65.835 58.752 59.848 1.00 35.11 64 GLY B O 1
ATOM 1609 N N . TYR B 1 69 ? 67.516 59.782 58.757 1.00 23.63 65 TYR B N 1
ATOM 1610 C CA . TYR B 1 69 ? 67.573 58.792 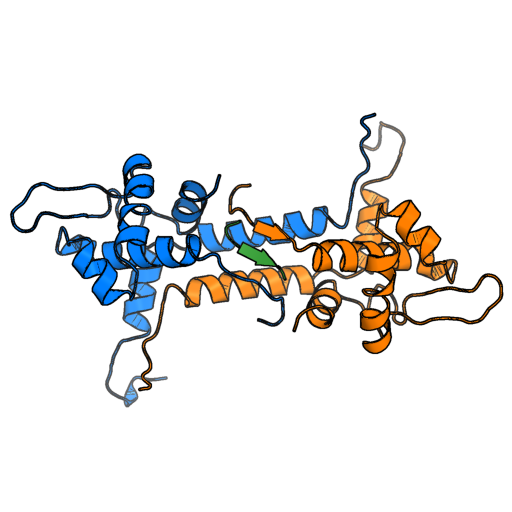57.681 1.00 22.27 65 TYR B CA 1
ATOM 1611 C C . TYR B 1 69 ? 68.925 58.087 57.632 1.00 22.45 65 TYR B C 1
ATOM 1612 O O . TYR B 1 69 ? 69.951 58.704 57.900 1.00 22.39 65 TYR B O 1
ATOM 1621 N N . ILE B 1 70 ? 68.907 56.805 57.275 1.00 21.64 66 ILE B N 1
ATOM 1622 C CA . ILE B 1 70 ? 70.127 56.025 57.049 1.00 23.99 66 ILE B CA 1
ATOM 1623 C C . ILE B 1 70 ? 69.950 55.160 55.816 1.00 25.63 66 ILE B C 1
ATOM 1624 O O . ILE B 1 70 ? 68.821 54.915 55.377 1.00 22.55 66 ILE B O 1
ATOM 1629 N N . LEU B 1 71 ? 71.060 54.703 55.249 1.00 22.27 67 LEU B N 1
ATOM 1630 C CA . LEU B 1 71 ? 70.970 53.719 54.170 1.00 20.52 67 LEU B CA 1
ATOM 1631 C C . LEU B 1 71 ? 70.284 52.469 54.683 1.00 22.97 67 LEU B C 1
ATOM 1632 O O . LEU B 1 71 ? 70.490 52.063 55.824 1.00 25.09 67 LEU B O 1
ATOM 1637 N N . ALA B 1 72 ? 69.493 51.836 53.825 1.00 23.99 68 ALA B N 1
ATOM 1638 C CA . ALA B 1 72 ? 68.790 50.610 54.202 1.00 23.36 68 ALA B CA 1
ATOM 1639 C C . ALA B 1 72 ? 69.552 49.336 53.797 1.00 23.82 68 ALA B C 1
ATOM 1640 O O . ALA B 1 72 ? 69.151 48.230 54.164 1.00 29.01 68 ALA B O 1
ATOM 1642 N N . ARG B 1 73 ? 70.625 49.506 53.020 1.00 30.18 69 ARG B N 1
ATOM 1643 C CA . ARG B 1 73 ? 71.561 48.430 52.673 1.00 27.24 69 ARG B CA 1
ATOM 1644 C C . ARG B 1 73 ? 72.958 48.995 52.858 1.00 22.64 69 ARG B C 1
ATOM 1645 O O . ARG B 1 73 ? 73.140 50.220 52.852 1.00 24.31 69 ARG B O 1
ATOM 1653 N N . GLU B 1 74 ? 73.949 48.120 52.975 1.00 24.18 70 GLU B N 1
ATOM 1654 C CA . GLU B 1 74 ? 75.325 48.587 53.163 1.00 23.25 70 GLU B CA 1
ATOM 1655 C C . GLU B 1 74 ? 75.798 49.200 51.850 1.00 21.97 70 GLU B C 1
ATOM 1656 O O . GLU B 1 74 ? 75.337 48.792 50.791 1.00 23.88 70 GLU B O 1
ATOM 1662 N N . PRO B 1 75 ? 76.688 50.198 51.925 1.00 19.90 71 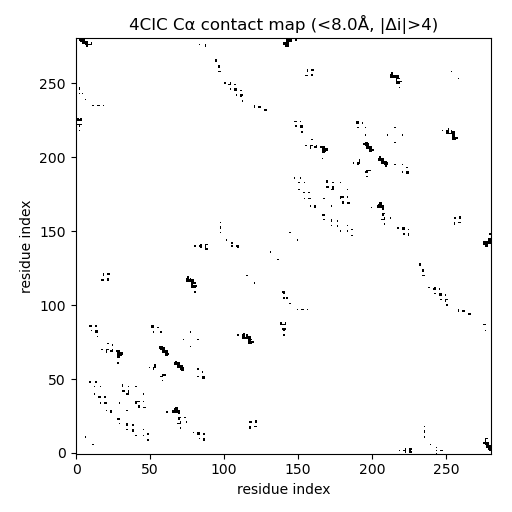PRO B N 1
ATOM 1663 C CA . PRO B 1 75 ? 77.187 50.853 50.712 1.00 18.44 71 PRO B CA 1
ATOM 1664 C C . PRO B 1 75 ? 77.770 49.864 49.702 1.00 17.48 71 PRO B C 1
ATOM 1665 O O . PRO B 1 75 ? 77.620 50.115 48.478 1.00 19.63 71 PRO B O 1
ATOM 1669 N N . ARG B 1 76 ? 78.380 48.774 50.151 1.00 21.09 72 ARG B N 1
ATOM 1670 C CA . ARG B 1 76 ? 78.952 47.806 49.200 1.00 22.21 72 ARG B CA 1
ATOM 1671 C C . ARG B 1 76 ? 77.870 47.054 48.410 1.00 25.82 72 ARG B C 1
ATOM 1672 O O . ARG B 1 76 ? 78.172 46.424 47.385 1.00 27.06 72 ARG B O 1
ATOM 1680 N N . ASP B 1 77 ? 76.623 47.127 48.878 1.00 22.68 73 ASP B N 1
ATOM 1681 C CA . ASP B 1 77 ? 75.500 46.436 48.228 1.00 24.62 73 ASP B CA 1
ATOM 1682 C C . ASP B 1 77 ? 74.575 47.403 47.481 1.00 20.45 73 ASP B C 1
ATOM 1683 O O . ASP B 1 77 ? 73.437 47.057 47.175 1.00 26.96 73 ASP B O 1
ATOM 1688 N N . ILE B 1 78 ? 75.044 48.621 47.244 1.00 19.11 74 ILE B N 1
ATOM 1689 C CA . ILE B 1 78 ? 74.266 49.580 46.457 1.00 19.14 74 ILE B CA 1
ATOM 1690 C C . ILE B 1 78 ? 75.120 50.069 45.295 1.00 23.33 74 ILE B C 1
ATOM 1691 O O . ILE B 1 78 ? 76.088 50.804 45.504 1.00 20.83 74 ILE B O 1
ATOM 1696 N N . LYS B 1 79 ? 74.753 49.675 44.071 1.00 20.40 75 LYS B N 1
ATOM 1697 C CA . LYS B 1 79 ? 75.441 50.145 42.873 1.00 25.78 75 LYS B CA 1
ATOM 1698 C C . LYS B 1 79 ? 74.875 51.495 42.468 1.00 21.70 75 LYS B C 1
ATOM 1699 O O . LYS B 1 79 ? 73.694 51.751 42.675 1.00 19.25 75 LYS B O 1
ATOM 1705 N N . VAL B 1 80 ? 75.693 52.363 41.876 1.00 19.54 76 VAL B N 1
ATOM 1706 C CA . VAL B 1 80 ? 75.160 53.648 41.424 1.00 18.97 76 VAL B CA 1
ATOM 1707 C C . VAL B 1 80 ? 74.027 53.380 40.428 1.00 19.17 76 VAL B C 1
ATOM 1708 O O . VAL B 1 80 ? 72.990 54.045 40.438 1.00 21.09 76 VAL B O 1
ATOM 1712 N N . GLY B 1 81 ? 74.219 52.379 39.585 1.00 23.00 77 GLY B N 1
ATOM 1713 C CA . GLY B 1 81 ? 73.163 51.977 38.670 1.00 19.44 77 GLY B CA 1
ATOM 1714 C C . GLY B 1 81 ? 71.834 51.632 39.336 1.00 21.59 77 GLY B C 1
ATOM 1715 O O . GLY B 1 81 ? 70.781 51.887 38.747 1.00 23.27 77 GLY B O 1
ATOM 1716 N N . ASP B 1 82 ? 71.871 51.058 40.546 1.00 20.56 78 ASP B N 1
ATOM 1717 C CA . ASP B 1 82 ? 70.649 50.730 41.299 1.00 28.58 78 ASP B CA 1
ATOM 1718 C C . ASP B 1 82 ? 69.876 52.007 41.625 1.00 24.40 78 ASP B C 1
ATOM 1719 O O . ASP B 1 82 ? 68.654 52.042 41.571 1.00 23.92 78 ASP B O 1
ATOM 1724 N N . ILE B 1 83 ? 70.599 53.036 42.056 1.00 18.41 79 ILE B N 1
ATOM 1725 C CA . ILE B 1 83 ? 69.987 54.309 42.376 1.00 20.13 79 ILE B CA 1
ATOM 1726 C C . ILE B 1 83 ? 69.317 54.912 41.146 1.00 22.07 79 ILE B C 1
ATOM 1727 O O . ILE B 1 83 ? 68.164 55.342 41.193 1.00 19.16 79 ILE B O 1
ATOM 1732 N N . ILE B 1 84 ? 70.043 54.933 40.032 1.00 18.07 80 ILE B N 1
ATOM 1733 C CA . ILE B 1 84 ? 69.500 55.483 38.789 1.00 20.19 80 ILE B CA 1
ATOM 1734 C C . ILE B 1 84 ? 68.256 54.713 38.324 1.00 21.94 80 ILE B C 1
ATOM 1735 O O . ILE B 1 84 ? 67.256 55.318 37.918 1.00 22.07 80 ILE B O 1
ATOM 1740 N N . ARG B 1 85 ? 68.308 53.389 38.387 1.00 19.68 81 ARG B N 1
ATOM 1741 C CA . ARG B 1 85 ? 67.163 52.578 37.965 1.00 24.91 81 ARG B CA 1
ATOM 1742 C C . ARG B 1 85 ? 65.904 52.865 38.779 1.00 26.94 81 ARG B C 1
ATOM 1743 O O . ARG B 1 85 ? 64.796 52.921 38.233 1.00 27.31 81 ARG B O 1
ATOM 1751 N N . VAL B 1 86 ? 66.081 53.052 40.082 1.00 22.87 82 VAL B N 1
ATOM 1752 C CA . VAL B 1 86 ? 64.963 53.385 40.953 1.00 21.07 82 VAL B CA 1
ATOM 1753 C C . VAL B 1 86 ? 64.309 54.720 40.536 1.00 23.56 82 VAL B C 1
ATOM 1754 O O . VAL B 1 86 ? 63.080 54.831 40.405 1.00 25.79 82 VAL B O 1
ATOM 1758 N N . LEU B 1 87 ? 65.134 55.727 40.305 1.00 19.82 83 LEU B N 1
ATOM 1759 C CA . LEU B 1 87 ? 64.609 57.053 40.022 1.00 20.30 83 LEU B CA 1
ATOM 1760 C C . LEU B 1 87 ? 63.974 57.133 38.634 1.00 29.81 83 LEU B C 1
ATOM 1761 O O . LEU B 1 87 ? 63.048 57.906 38.413 1.00 27.05 83 LEU B O 1
ATOM 1766 N N . GLU B 1 88 ? 64.468 56.331 37.700 1.00 31.77 84 GLU B N 1
ATOM 1767 C CA . GLU B 1 88 ? 63.940 56.409 36.337 1.00 31.72 84 GLU B CA 1
ATOM 1768 C C . GLU B 1 88 ? 62.620 55.636 36.168 1.00 41.74 84 GLU B C 1
ATOM 1769 O O . GLU B 1 88 ? 62.341 54.706 36.913 1.00 40.47 84 GLU B O 1
ATOM 1775 N N . GLY B 1 89 ? 61.804 56.036 35.199 1.00 43.17 85 GLY B N 1
ATOM 1776 C CA . GLY B 1 89 ? 60.546 55.358 34.941 1.00 58.30 85 GLY B CA 1
ATOM 1777 C C . GLY B 1 89 ? 60.096 55.506 33.500 1.00 71.03 85 GLY B C 1
ATOM 1778 O O . GLY B 1 89 ? 58.964 55.165 33.153 1.00 79.08 85 GLY B O 1
ATOM 1779 N N . SER B 1 105 ? 50.527 51.411 8.908 1.00 81.23 101 SER B N 1
ATOM 1780 C CA . SER B 1 105 ? 50.438 50.544 10.076 1.00 78.06 101 SER B CA 1
ATOM 1781 C C . SER B 1 105 ? 51.827 50.189 10.602 1.00 69.57 101 SER B C 1
ATOM 1782 O O . SER B 1 105 ? 52.694 51.056 10.717 1.00 70.30 101 SER B O 1
ATOM 1785 N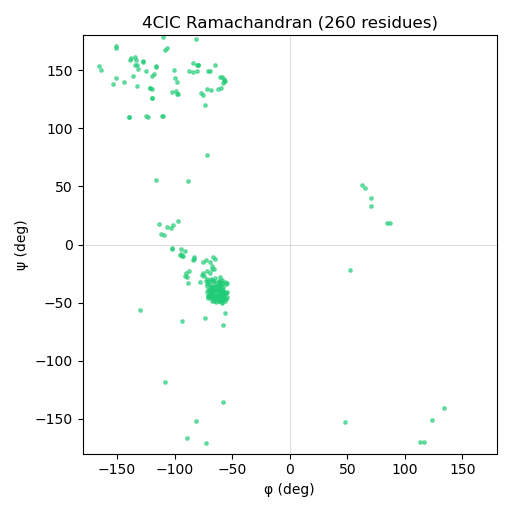 N . LEU B 1 106 ? 52.035 48.914 10.919 1.00 52.85 102 LEU B N 1
ATOM 1786 C CA . LEU B 1 106 ? 53.299 48.480 11.504 1.00 40.73 102 LEU B CA 1
ATOM 1787 C C . LEU B 1 106 ? 54.220 47.835 10.488 1.00 34.16 102 LEU B C 1
ATOM 1788 O O . LEU B 1 106 ? 53.767 47.208 9.533 1.00 38.07 102 LEU B O 1
ATOM 1793 N N . LYS B 1 107 ? 55.518 47.974 10.727 1.00 34.93 103 LYS B N 1
ATOM 1794 C CA . LYS B 1 107 ? 56.521 47.284 9.932 1.00 41.20 103 LYS B CA 1
ATOM 1795 C C . LYS B 1 107 ? 57.850 47.349 10.651 1.00 39.51 103 LYS B C 1
ATOM 1796 O O . LYS B 1 107 ? 58.104 48.261 11.434 1.00 36.86 103 LYS B O 1
ATOM 1802 N N . PHE B 1 108 ? 58.702 46.371 10.396 1.00 29.83 104 PHE B N 1
ATOM 1803 C CA . PHE B 1 108 ? 60.022 46.387 10.988 1.00 25.02 104 PHE B CA 1
ATOM 1804 C C . PHE B 1 108 ? 61.062 46.833 9.963 1.00 29.45 104 PHE B C 1
ATOM 1805 O O . PHE B 1 108 ? 61.085 46.340 8.835 1.00 31.56 104 PHE B O 1
ATOM 1813 N N . ASP B 1 109 ? 61.898 47.784 10.370 1.00 32.10 105 ASP B N 1
ATOM 1814 C CA . ASP B 1 109 ? 63.046 48.231 9.593 1.00 31.69 105 ASP B CA 1
ATOM 1815 C C . ASP B 1 109 ? 64.193 48.453 10.569 1.00 23.65 105 ASP B C 1
ATOM 1816 O O . ASP B 1 109 ? 64.156 49.386 11.353 1.00 30.15 105 ASP B O 1
ATOM 1821 N N . PHE B 1 110 ? 65.203 47.591 10.522 1.00 28.86 106 PHE B N 1
ATOM 1822 C CA . PHE B 1 110 ? 66.359 47.732 11.408 1.00 23.88 106 PHE B CA 1
ATOM 1823 C C . PHE B 1 110 ? 67.073 49.061 11.197 1.00 29.90 106 PHE B C 1
ATOM 1824 O O . PHE B 1 110 ? 67.305 49.476 10.047 1.00 28.98 106 PHE B O 1
ATOM 1832 N N . SER B 1 111 ? 67.401 49.726 12.307 1.00 23.46 107 SER B N 1
ATOM 1833 C CA . SER B 1 111 ? 68.118 50.989 12.294 1.00 22.70 107 SER B CA 1
ATOM 1834 C C . SER B 1 111 ? 69.497 50.782 12.850 1.00 26.57 107 SER B C 1
ATOM 1835 O O . SER B 1 111 ? 69.656 50.512 14.052 1.00 24.61 107 SER B O 1
ATOM 1838 N N . VAL B 1 112 ? 70.513 50.881 12.003 1.00 23.45 108 VAL B N 1
ATOM 1839 C CA A VAL B 1 112 ? 71.877 50.773 12.499 0.40 23.18 108 VAL B CA 1
ATOM 1840 C CA B VAL B 1 112 ? 71.878 50.775 12.504 0.60 21.23 108 VAL B CA 1
ATOM 1841 C C . VAL B 1 112 ? 72.201 51.946 13.424 1.00 22.97 108 VAL B C 1
ATOM 1842 O O . VAL B 1 112 ? 72.981 51.795 14.354 1.00 22.87 108 VAL B O 1
ATOM 1849 N N . THR B 1 113 ? 71.598 53.118 13.176 1.00 19.35 109 THR B N 1
ATOM 1850 C CA A THR B 1 113 ? 71.819 54.275 14.047 0.37 20.10 109 THR B CA 1
ATOM 1851 C CA B THR B 1 113 ? 71.828 54.279 14.052 0.63 18.77 109 THR B CA 1
ATOM 1852 C C . THR B 1 113 ? 71.325 53.988 15.464 1.00 21.70 109 THR B C 1
ATOM 1853 O O . THR B 1 113 ? 72.007 54.283 16.452 1.00 21.75 109 THR B O 1
ATOM 1860 N N . LYS B 1 114 ? 70.137 53.409 15.568 1.00 20.91 110 LYS B N 1
ATOM 1861 C CA . LYS B 1 114 ? 69.640 53.030 16.896 1.00 21.15 110 LYS B CA 1
ATOM 1862 C C . LYS B 1 114 ? 70.562 52.013 17.561 1.00 23.20 110 LYS B C 1
ATOM 1863 O O . LYS B 1 114 ? 70.708 52.019 18.793 1.00 22.75 110 LYS B O 1
ATOM 1869 N N . SER B 1 115 ? 71.172 51.127 16.771 1.00 20.17 111 SER B N 1
ATOM 1870 C CA . SER B 1 115 ? 72.064 50.131 17.373 1.00 24.21 111 SER B CA 1
ATOM 1871 C C . SER B 1 115 ? 73.287 50.797 17.997 1.00 22.33 111 SER B C 1
ATOM 1872 O O . SER B 1 115 ? 73.817 50.322 19.015 1.00 24.79 111 SER B O 1
ATOM 1875 N N . VAL B 1 116 ? 73.718 51.909 17.417 1.00 19.53 112 VAL B N 1
ATOM 1876 C CA . VAL B 1 116 ? 74.814 52.678 18.008 1.00 21.86 112 VAL B CA 1
ATOM 1877 C C . VAL B 1 116 ? 74.395 53.203 19.374 1.00 20.67 112 VAL B C 1
ATOM 1878 O O . VAL B 1 116 ? 75.154 53.092 20.351 1.00 21.47 112 VAL B O 1
ATOM 1882 N N . TRP B 1 117 ? 73.183 53.743 19.471 1.00 18.04 113 TRP B N 1
ATOM 1883 C CA . TRP B 1 117 ? 72.758 54.280 20.771 1.00 15.74 113 TRP B CA 1
ATOM 1884 C C . TRP B 1 117 ? 72.580 53.167 21.784 1.00 19.79 113 TRP B C 1
ATOM 1885 O O . TRP B 1 117 ? 72.795 53.383 22.966 1.00 19.67 113 TRP B O 1
ATOM 1896 N N . GLU B 1 118 ? 72.204 51.978 21.326 1.00 18.54 114 GLU B N 1
ATOM 1897 C CA . GLU B 1 118 ? 72.053 50.841 22.239 1.00 20.60 114 GLU B CA 1
ATOM 1898 C C . GLU B 1 118 ? 73.405 50.485 22.827 1.00 25.92 114 GLU B C 1
ATOM 1899 O O . GLU B 1 118 ? 73.510 50.098 24.005 1.00 23.93 114 GLU B O 1
ATOM 1905 N N . LYS B 1 119 ? 74.440 50.623 22.012 1.00 23.15 115 LYS B N 1
ATOM 1906 C CA . LYS B 1 119 ? 75.803 50.376 22.481 1.00 24.90 115 LYS B CA 1
ATOM 1907 C C . LYS B 1 119 ? 76.244 51.432 23.490 1.00 26.17 115 LYS B C 1
ATOM 1908 O O . LYS B 1 119 ? 76.914 51.109 24.486 1.00 27.78 115 LYS B O 1
ATOM 1914 N N . VAL B 1 120 ? 75.864 52.686 23.254 1.00 22.34 116 VAL B N 1
ATOM 1915 C CA . VAL B 1 120 ? 76.119 53.753 24.235 1.00 21.23 116 VAL B CA 1
ATOM 1916 C C . VAL B 1 120 ? 75.415 53.434 25.549 1.00 22.40 116 VAL B C 1
ATOM 1917 O O . VAL B 1 120 ? 76.016 53.531 26.640 1.00 22.59 116 VAL B O 1
ATOM 1921 N N . LYS B 1 121 ? 74.153 53.030 25.455 1.00 14.89 117 LYS B N 1
ATOM 1922 C CA . LYS B 1 121 ? 73.382 52.733 26.671 1.00 16.57 117 LYS B CA 1
ATOM 1923 C C . LYS B 1 121 ? 74.034 51.609 27.473 1.00 22.34 117 LYS B C 1
ATOM 1924 O O . LYS B 1 121 ? 74.125 51.668 28.713 1.00 20.17 117 LYS B O 1
ATOM 1930 N N . LYS B 1 122 ? 74.484 50.584 26.766 1.00 22.40 118 LYS B N 1
ATOM 1931 C CA . LYS B 1 122 ? 75.148 49.446 27.394 1.00 27.70 118 LYS B CA 1
ATOM 1932 C C . LYS B 1 122 ? 76.374 49.858 28.176 1.00 33.03 118 LYS B C 1
ATOM 1933 O O . LYS B 1 122 ? 76.567 49.417 29.321 1.00 30.08 118 LYS B O 1
ATOM 1939 N N . SER B 1 123 ? 77.198 50.711 27.576 1.00 23.80 119 SER B N 1
ATOM 1940 C CA . SER B 1 123 ? 78.451 51.098 28.209 1.00 30.46 119 SER B CA 1
ATOM 1941 C C . SER B 1 123 ? 78.177 51.939 29.454 1.00 28.06 119 SER B C 1
ATOM 1942 O O . SER B 1 123 ? 78.891 51.801 30.447 1.00 32.60 119 SER B O 1
ATOM 1945 N N . ILE B 1 124 ? 77.161 52.805 29.403 1.00 20.29 120 ILE B N 1
ATOM 1946 C CA . ILE B 1 124 ? 76.781 53.576 30.600 1.00 20.17 120 ILE B CA 1
ATOM 1947 C C . ILE B 1 124 ? 76.326 52.650 31.727 1.00 27.41 120 ILE B C 1
ATOM 1948 O O . ILE B 1 124 ? 76.748 52.797 32.899 1.00 22.90 120 ILE B O 1
ATOM 1953 N N . GLU B 1 125 ? 75.462 51.698 31.378 1.00 23.24 121 GLU B N 1
ATOM 1954 C CA . GLU B 1 125 ? 74.963 50.706 32.331 1.00 26.98 121 GLU B CA 1
ATOM 1955 C C . GLU B 1 125 ? 76.126 49.954 32.956 1.00 29.59 121 GLU B C 1
ATOM 1956 O O . GLU B 1 125 ? 76.152 49.712 34.180 1.00 28.38 121 GLU B O 1
ATOM 1962 N N . GLU B 1 126 ? 77.119 49.623 32.137 1.00 29.54 122 GLU B N 1
ATOM 1963 C CA . GLU B 1 126 ? 78.280 48.899 32.657 1.00 31.34 122 GLU B CA 1
ATOM 1964 C C . GLU B 1 126 ? 79.115 49.729 33.631 1.00 26.35 122 GLU B C 1
ATOM 1965 O O . GLU B 1 126 ? 79.575 49.208 34.656 1.00 31.18 122 GLU B O 1
ATOM 1971 N N . VAL B 1 127 ? 79.327 51.005 33.311 1.00 24.23 123 VAL B N 1
ATOM 1972 C CA . VAL B 1 127 ? 80.073 51.873 34.217 1.00 24.44 123 VAL B CA 1
ATOM 1973 C C . VAL B 1 127 ? 79.298 52.006 35.507 1.00 24.63 123 VAL B C 1
ATOM 1974 O O . VAL B 1 127 ? 79.855 51.794 36.598 1.00 24.42 123 VAL B O 1
ATOM 1978 N N . LEU B 1 128 ? 78.009 52.322 35.412 1.00 20.19 124 LEU B N 1
ATOM 1979 C CA . LEU B 1 128 ? 77.259 52.580 36.659 1.00 19.48 124 LEU B CA 1
ATOM 1980 C C . LEU B 1 128 ? 77.029 51.337 37.518 1.00 23.20 124 LEU B C 1
ATOM 1981 O O . LEU B 1 128 ? 76.842 51.439 38.741 1.00 22.35 124 LEU B O 1
ATOM 1986 N N . ASP B 1 129 ? 77.046 50.163 36.900 1.00 21.21 125 ASP B N 1
ATOM 1987 C CA . ASP B 1 129 ? 76.923 48.935 37.684 1.00 27.50 125 ASP B CA 1
ATOM 1988 C C . ASP B 1 129 ? 78.257 48.495 38.278 1.00 30.17 125 ASP B C 1
ATOM 1989 O O . ASP B 1 129 ? 78.299 47.591 39.108 1.00 34.98 125 ASP B O 1
ATOM 1994 N N . SER B 1 130 ? 79.345 49.126 37.846 1.00 24.16 126 SER B N 1
ATOM 1995 C CA . SER B 1 130 ? 80.672 48.721 38.295 1.00 22.74 126 SER B CA 1
ATOM 1996 C C . SER B 1 130 ? 81.130 49.539 39.484 1.00 23.26 126 SER B C 1
ATOM 1997 O O . SER B 1 130 ? 82.198 49.285 40.023 1.00 27.35 126 SER B O 1
ATOM 2000 N N . ILE B 1 131 ? 80.325 50.528 39.871 1.00 21.12 127 ILE B N 1
ATOM 2001 C CA . ILE B 1 131 ? 80.687 51.420 40.984 1.00 19.04 127 ILE B CA 1
ATOM 2002 C C . ILE B 1 131 ? 79.643 51.316 42.072 1.00 22.42 127 ILE B C 1
ATOM 2003 O O . ILE B 1 131 ? 78.452 51.511 41.818 1.00 22.48 127 ILE B O 1
ATOM 2008 N N . THR B 1 132 ? 80.083 51.037 43.296 1.00 19.35 128 THR B N 1
ATOM 2009 C CA . THR B 1 132 ? 79.158 50.996 44.418 1.00 18.84 128 THR B CA 1
ATOM 2010 C C . THR B 1 132 ? 79.396 52.211 45.300 1.00 21.45 128 THR B C 1
ATOM 2011 O O . THR B 1 132 ? 80.394 52.909 45.138 1.00 18.01 128 THR B O 1
ATOM 2015 N N . LEU B 1 133 ? 78.476 52.463 46.220 1.00 18.72 129 LEU B N 1
ATOM 2016 C CA . LEU B 1 133 ? 78.687 53.529 47.205 1.00 16.93 129 LEU B CA 1
ATOM 2017 C C . LEU B 1 133 ? 79.951 53.275 48.030 1.00 16.74 129 LEU B C 1
ATOM 2018 O O . LEU B 1 133 ? 80.630 54.227 48.403 1.00 18.34 129 LEU B O 1
ATOM 2023 N N . ALA B 1 134 ? 80.310 52.010 48.245 1.00 19.38 130 ALA B N 1
ATOM 2024 C CA . ALA B 1 134 ? 81.556 51.718 48.972 1.00 19.89 130 ALA B CA 1
ATOM 2025 C C . ALA B 1 134 ? 82.786 52.127 48.156 1.00 18.58 130 ALA B C 1
ATOM 2026 O O . ALA B 1 134 ? 83.782 52.611 48.715 1.00 21.33 130 ALA B O 1
ATOM 2028 N N . ASP B 1 135 ? 82.731 51.904 46.838 1.00 18.71 131 ASP B N 1
ATOM 2029 C CA . ASP B 1 135 ? 83.811 52.349 45.971 1.00 22.42 131 ASP B CA 1
ATOM 2030 C C . ASP B 1 135 ? 83.953 53.873 46.055 1.00 23.66 131 ASP B C 1
ATOM 2031 O O . ASP B 1 135 ? 85.061 54.406 46.063 1.00 23.60 131 ASP B O 1
ATOM 2036 N N . MET B 1 136 ? 82.821 54.567 46.073 1.00 18.45 132 MET B N 1
ATOM 2037 C CA . MET B 1 136 ? 82.833 56.027 46.159 1.00 18.29 132 MET B CA 1
ATOM 2038 C C . MET B 1 136 ? 83.416 56.487 47.504 1.00 18.79 132 MET B C 1
ATOM 2039 O O . MET B 1 136 ? 84.181 57.447 47.577 1.00 19.83 132 MET B O 1
ATOM 2044 N N . LEU B 1 137 ? 83.089 55.766 48.561 1.00 19.58 133 LEU B N 1
ATOM 2045 C CA . LEU B 1 137 ? 83.668 56.103 49.867 1.00 20.65 133 LEU B CA 1
ATOM 2046 C C . LEU B 1 137 ? 85.187 55.970 49.872 1.00 24.65 133 LEU B C 1
ATOM 2047 O O . LEU B 1 137 ? 85.892 56.825 50.419 1.00 27.29 133 LEU B O 1
ATOM 2052 N N . LYS B 1 138 ? 85.689 54.885 49.287 1.00 22.04 134 LYS B N 1
ATOM 2053 C CA . LYS B 1 138 ? 87.130 54.690 49.158 1.00 26.80 134 LYS B CA 1
ATOM 2054 C C . LYS B 1 138 ? 87.792 55.781 48.319 1.00 28.11 134 LYS B C 1
ATOM 2055 O O . LYS B 1 138 ? 88.824 56.325 48.707 1.00 31.94 134 LYS B O 1
ATOM 2061 N N . ASP B 1 139 ? 87.204 56.090 47.165 1.00 29.27 135 ASP B N 1
ATOM 2062 C CA . ASP B 1 139 ? 87.730 57.154 46.319 1.00 31.59 135 ASP B CA 1
ATOM 2063 C C . ASP B 1 139 ? 87.740 58.508 47.026 1.00 37.95 135 ASP B C 1
ATOM 2064 O O . ASP B 1 139 ? 88.697 59.276 46.890 1.00 40.29 135 ASP B O 1
ATOM 2069 N N . ALA B 1 140 ? 86.669 58.790 47.767 1.00 38.56 136 ALA B N 1
ATOM 2070 C CA . ALA B 1 140 ? 86.524 60.045 48.497 1.00 42.85 136 ALA B CA 1
ATOM 2071 C C . ALA B 1 140 ? 87.669 60.220 49.469 1.00 49.34 136 ALA B C 1
ATOM 2072 O O . ALA B 1 140 ? 88.273 61.289 49.538 1.00 58.43 136 ALA B O 1
ATOM 2074 N N . GLU B 1 141 ? 87.957 59.166 50.223 1.00 39.75 137 GLU B N 1
ATOM 2075 C CA . GLU B 1 141 ? 89.082 59.185 51.148 1.00 50.25 137 GLU B CA 1
ATOM 2076 C C . GLU B 1 141 ? 90.380 59.518 50.407 1.00 51.76 137 GLU B C 1
ATOM 2077 O O . GLU B 1 141 ? 91.021 60.522 50.702 1.00 57.88 137 GLU B O 1
ATOM 2083 N N . GLU B 1 142 ? 90.731 58.694 49.425 1.00 39.08 138 GLU B N 1
ATOM 2084 C CA . GLU B 1 142 ? 91.979 58.844 48.668 1.00 40.06 138 GLU B CA 1
ATOM 2085 C C . GLU B 1 142 ? 92.190 60.219 48.037 1.00 47.57 138 GLU B C 1
ATOM 2086 O O . GLU B 1 142 ? 93.304 60.747 48.036 1.00 51.55 138 GLU B O 1
ATOM 2092 N N . ALA B 1 143 ? 91.124 60.793 47.490 1.00 45.00 139 ALA B N 1
ATOM 2093 C CA . ALA B 1 143 ? 91.253 62.001 46.673 1.00 54.32 139 ALA B CA 1
ATOM 2094 C C . ALA B 1 143 ? 91.200 63.284 47.497 1.00 53.48 139 ALA B C 1
ATOM 2095 O O . ALA B 1 143 ? 91.701 64.323 47.058 1.00 52.63 139 ALA B O 1
ATOM 2097 N N . GLN B 1 144 ? 90.599 63.207 48.682 1.00 49.70 140 GLN B N 1
ATOM 2098 C CA . GLN B 1 144 ? 90.484 64.361 49.566 1.00 53.81 140 GLN B CA 1
ATOM 2099 C C . GLN B 1 144 ? 91.267 64.095 50.833 1.00 65.24 140 GLN B C 1
ATOM 2100 O O . GLN B 1 144 ? 90.733 64.157 51.943 1.00 74.52 140 GLN B O 1
ATOM 2106 N N . MET B 1 145 ? 92.543 63.786 50.661 1.00 57.09 141 MET B N 1
ATOM 2107 C CA . MET B 1 145 ? 93.386 63.473 51.799 1.00 63.73 141 MET B CA 1
ATOM 2108 C C . MET B 1 145 ? 94.410 64.578 52.022 1.00 65.46 141 MET B C 1
ATOM 2109 O O . MET B 1 145 ? 94.452 65.573 51.296 1.00 49.71 141 MET B O 1
ATOM 2114 N N . ALA B 1 146 ? 95.215 64.419 53.057 1.00 63.66 142 ALA B N 1
ATOM 2115 C CA . ALA B 1 146 ? 96.351 65.291 53.240 1.00 55.10 142 ALA B CA 1
ATOM 2116 C C . ALA B 1 146 ? 97.467 64.438 53.809 1.00 57.57 142 ALA B C 1
ATOM 2117 O O . ALA B 1 146 ? 97.220 63.561 54.635 1.00 58.03 142 ALA B O 1
ATOM 2119 N N . GLN B 1 147 ? 98.687 64.663 53.340 1.00 59.32 143 GLN B N 1
ATOM 2120 C CA . GLN B 1 147 ? 99.819 63.881 53.808 1.00 62.05 143 GLN B CA 1
ATOM 2121 C C . GLN B 1 147 ? 101.092 64.706 53.733 1.00 64.71 143 GLN B C 1
ATOM 2122 O O . GLN B 1 147 ? 101.091 65.805 53.174 1.00 64.15 143 GLN B O 1
ATOM 2128 N N . GLY B 1 148 ? 102.173 64.180 54.302 1.00 67.77 144 GLY B N 1
ATOM 2129 C CA . GLY B 1 148 ? 103.480 64.793 54.138 1.00 70.50 144 GLY B CA 1
ATOM 2130 C C . GLY B 1 148 ? 103.791 64.872 52.654 1.00 69.87 144 GLY B C 1
ATOM 2131 O O . GLY B 1 148 ? 103.500 63.935 51.910 1.00 67.84 144 GLY B O 1
ATOM 2132 N N . TYR B 1 149 ? 104.365 65.988 52.215 1.00 70.15 145 TYR B N 1
ATOM 2133 C CA . TYR B 1 149 ? 104.596 66.202 50.786 1.00 72.02 145 TYR B CA 1
ATOM 2134 C C . TYR B 1 149 ? 105.522 65.155 50.145 1.00 70.86 145 TYR B C 1
ATOM 2135 O O . TYR B 1 149 ? 105.399 64.856 48.958 1.00 69.64 145 TYR B O 1
ATOM 2144 N N . MET B 1 150 ? 106.430 64.582 50.931 1.00 73.94 146 MET B N 1
ATOM 2145 C CA . MET B 1 150 ? 107.368 63.596 50.397 1.00 84.39 146 MET B CA 1
ATOM 2146 C C . MET B 1 150 ? 106.702 62.300 49.937 1.00 86.54 146 MET B C 1
ATOM 2147 O O . MET B 1 150 ? 107.338 61.467 49.292 1.00 90.21 146 MET B O 1
ATOM 2152 N N . TYR B 1 151 ? 105.426 62.129 50.267 1.00 87.80 147 TYR B N 1
ATOM 2153 C CA . TYR B 1 151 ? 104.713 60.908 49.909 1.00 93.67 147 TYR B CA 1
ATOM 2154 C C . TYR B 1 151 ? 103.800 61.085 48.697 1.00 85.98 147 TYR B C 1
ATOM 2155 O O . TYR B 1 151 ? 102.918 60.265 48.445 1.00 77.71 147 TYR B O 1
ATOM 2164 N N . TYR B 1 152 ? 104.031 62.157 47.944 1.00 81.15 148 TYR B N 1
ATOM 2165 C CA . TYR B 1 152 ? 103.307 62.395 46.699 1.00 71.58 148 TYR B CA 1
ATOM 2166 C C . TYR B 1 152 ? 104.097 61.892 45.493 1.00 70.47 148 TYR B C 1
ATOM 2167 O O . TYR B 1 152 ? 105.327 61.899 45.498 1.00 69.08 148 TYR B O 1
ATOM 2176 N N . ALA C 2 1 ? 73.836 68.952 25.572 1.00 55.55 10 ALA Q N 1
ATOM 2177 C CA . ALA C 2 1 ? 72.435 68.665 25.304 1.00 39.75 10 ALA Q CA 1
ATOM 2178 C C . ALA C 2 1 ? 72.279 67.654 24.178 1.00 40.76 10 ALA Q C 1
ATOM 2179 O O . ALA C 2 1 ? 71.248 67.646 23.508 1.00 37.65 10 ALA Q O 1
ATOM 2181 N N . ALA C 2 2 ? 73.296 66.814 23.970 1.00 33.00 11 ALA Q N 1
ATOM 2182 C CA . ALA C 2 2 ? 73.225 65.750 22.956 1.00 33.56 11 ALA Q CA 1
ATOM 2183 C C . ALA C 2 2 ? 72.634 64.467 23.521 1.00 38.70 11 ALA Q C 1
ATOM 2184 O O . ALA C 2 2 ? 71.976 63.708 22.821 1.00 30.98 11 ALA Q O 1
ATOM 2186 N N . ALA C 2 3 ? 72.895 64.212 24.794 1.00 32.95 12 ALA Q N 1
ATOM 2187 C CA . ALA C 2 3 ? 72.350 63.026 25.409 1.00 23.65 12 ALA Q CA 1
ATOM 2188 C C . ALA C 2 3 ? 72.174 63.374 26.872 1.00 25.44 12 ALA Q C 1
ATOM 2189 O O . ALA C 2 3 ? 72.962 64.132 27.420 1.00 27.01 12 ALA Q O 1
ATOM 2191 N N . ALA C 2 4 ? 71.100 62.866 27.465 1.00 26.02 13 ALA Q N 1
ATOM 2192 C CA . ALA C 2 4 ? 70.896 63.052 28.913 1.00 27.66 13 ALA Q CA 1
ATOM 2193 C C . ALA C 2 4 ? 70.530 61.777 29.653 1.00 27.27 13 ALA Q C 1
ATOM 2194 O O . ALA C 2 4 ? 69.875 60.894 29.107 1.00 28.73 13 ALA Q O 1
ATOM 2196 N N . ALA C 2 5 ? 70.923 61.729 30.943 1.00 28.35 14 ALA Q N 1
ATOM 2197 C CA . ALA C 2 5 ? 70.508 60.683 31.864 1.00 39.95 14 ALA Q CA 1
ATOM 2198 C C . ALA C 2 5 ? 70.048 61.372 33.163 1.00 39.71 14 ALA Q C 1
ATOM 2199 O O . ALA C 2 5 ? 70.682 62.301 33.623 1.00 40.63 14 ALA Q O 1
ATOM 2201 N N . ALA C 2 6 ? 68.932 60.947 33.738 1.00 43.67 15 ALA Q N 1
ATOM 2202 C CA . ALA C 2 6 ? 68.147 59.857 33.213 1.00 45.40 15 ALA Q CA 1
ATOM 2203 C C . ALA C 2 6 ? 66.883 60.387 32.526 1.00 34.39 15 ALA Q C 1
ATOM 2204 O O . ALA C 2 6 ? 66.580 61.584 32.587 1.00 56.10 15 ALA Q O 1
#

B-factor: mean 37.74, std 21.81, range [14.89, 144.72]

CATH classification: 1.10.10.10

Foldseek 3Di:
DVVPDDDDPLLVVLVQLLLVLLVCQVVDFAALVVSCVVRVHDSVVSVVSVVLCVVVQQKHWADDPSTHIHGSDHQVPAFSLNSVVSVDDVDDDDDDVVVVVVVVVVVVVSVVRRVDTSVNVVVVVPVPPDDDDPVPPD/DVVPDDDDPLLVVLVQLLLVLLVCQVVAAAALVVSCVVSVHDSVVSVVSVVLCVVVQQKHWDDDPNTHIHGRDHQVPAFSLNSVVSPDDVDDDDDDVVVVVVVVVVVVVSVVRRVHTSVNVVVVCDVVPDDDDPVVD/DPDDDD

Solvent-accessible surface area: 16439 Å² total; per-residue (Å²): 85,56,1,4,28,143,49,23,70,76,1,34,64,0,0,22,0,0,12,0,2,4,85,33,65,82,145,15,26,18,54,28,127,29,0,7,129,108,43,65,16,62,76,87,79,1,105,132,13,2,42,64,0,122,174,46,35,3,3,98,52,40,246,50,119,116,18,18,41,34,3,41,89,78,12,154,72,0,90,0,0,36,0,5,82,49,25,21,115,169,177,183,179,102,60,26,7,6,133,28,3,25,90,88,4,72,114,21,5,35,131,26,5,38,77,13,24,0,21,57,4,53,138,55,11,127,122,59,96,93,97,80,42,179,140,153,133,206,90,29,4,7,35,122,49,26,70,80,2,35,62,0,0,21,0,0,12,0,3,4,81,34,68,82,152,16,50,22,53,30,122,28,0,7,124,108,42,65,18,61,85,84,78,0,104,124,13,2,43,65,0,128,180,47,36,3,3,98,47,36,232,65,111,174,15,19,48,34,2,43,87,79,12,156,70,0,89,0,0,37,0,6,78,49,26,42,111,162,173,178,171,109,63,30,6,5,132,29,3,26,77,85,5,64,86,17,1,45,112,26,3,38,78,17,25,0,20,52,3,54,131,63,10,117,122,62,90,102,95,78,45,179,145,176,187,67,6,18,36,13,19